Protein AF-A0A1W0X2H8-F1 (afdb_monomer_lite)

Structure (mmCIF, N/CA/C/O backbone):
data_AF-A0A1W0X2H8-F1
#
_entry.id   AF-A0A1W0X2H8-F1
#
loop_
_atom_site.group_PDB
_atom_site.id
_atom_site.type_symbol
_atom_site.label_atom_id
_atom_site.label_alt_id
_atom_site.label_comp_id
_atom_site.label_asym_id
_atom_site.label_entity_id
_atom_site.label_seq_id
_atom_site.pdbx_PDB_ins_code
_atom_site.Cartn_x
_atom_site.Cartn_y
_atom_site.Cartn_z
_atom_site.occupancy
_atom_site.B_iso_or_equiv
_atom_site.auth_seq_id
_atom_site.auth_comp_id
_atom_site.auth_asym_id
_atom_site.auth_atom_id
_atom_site.pdbx_PDB_model_num
ATOM 1 N N . MET A 1 1 ? 2.839 4.038 11.863 1.00 33.22 1 MET A N 1
ATOM 2 C CA . MET A 1 1 ? 1.593 3.256 12.003 1.00 33.22 1 MET A CA 1
ATOM 3 C C . MET A 1 1 ? 0.322 4.007 11.528 1.00 33.22 1 MET A C 1
ATOM 5 O O . MET A 1 1 ? -0.504 4.393 12.343 1.00 33.22 1 MET A O 1
ATOM 9 N N . ALA A 1 2 ? 0.060 4.413 10.291 1.00 33.72 2 ALA A N 1
ATOM 10 C CA . ALA A 1 2 ? 0.555 4.117 8.955 1.00 33.72 2 ALA A CA 1
ATOM 11 C C . ALA A 1 2 ? 0.122 2.761 8.344 1.00 33.72 2 ALA A C 1
ATOM 13 O O . ALA A 1 2 ? 0.154 2.635 7.146 1.00 33.72 2 ALA A O 1
ATOM 14 N N . TRP A 1 3 ? -0.395 1.763 9.055 1.00 36.47 3 TRP A N 1
ATOM 15 C CA . TRP A 1 3 ? -0.360 0.369 8.554 1.00 36.47 3 TRP A CA 1
ATOM 16 C C . TRP A 1 3 ? -1.431 -0.103 7.549 1.00 36.47 3 TRP A C 1
ATOM 18 O O . TRP A 1 3 ? -1.631 -1.296 7.426 1.00 36.47 3 TRP A O 1
ATOM 28 N N . ILE A 1 4 ? -2.151 0.751 6.824 1.00 38.19 4 ILE A N 1
ATOM 29 C CA . ILE A 1 4 ? -3.148 0.276 5.834 1.00 38.19 4 ILE A CA 1
ATOM 30 C C . ILE A 1 4 ? -2.944 1.027 4.520 1.00 38.19 4 ILE A C 1
ATOM 32 O O . ILE A 1 4 ? -2.492 0.435 3.544 1.00 38.19 4 ILE A O 1
ATOM 36 N N . ALA A 1 5 ? -3.056 2.358 4.539 1.00 33.88 5 ALA A N 1
ATOM 37 C CA . ALA A 1 5 ? -2.527 3.183 3.454 1.00 33.88 5 ALA A CA 1
ATOM 38 C C . ALA A 1 5 ? -1.001 3.028 3.361 1.00 33.88 5 ALA A C 1
ATOM 40 O O . ALA A 1 5 ? -0.493 2.670 2.315 1.00 33.88 5 ALA A O 1
ATOM 41 N N . ALA A 1 6 ? -0.269 3.122 4.469 1.00 36.03 6 ALA A N 1
ATOM 42 C CA . ALA A 1 6 ? 1.166 2.852 4.524 1.00 36.03 6 ALA A CA 1
ATOM 43 C C . ALA A 1 6 ? 1.531 1.389 4.886 1.00 36.03 6 ALA A C 1
ATOM 45 O O . ALA A 1 6 ? 2.675 1.131 5.199 1.00 36.03 6 ALA A O 1
ATOM 46 N N . CYS A 1 7 ? 0.641 0.391 4.802 1.00 37.41 7 CYS A N 1
ATOM 47 C CA . CYS A 1 7 ? 1.136 -1.000 4.708 1.00 37.41 7 CYS A CA 1
ATOM 48 C C . CYS A 1 7 ? 1.557 -1.339 3.297 1.00 37.41 7 CYS A C 1
ATOM 50 O O . CYS A 1 7 ? 2.474 -2.118 3.139 1.00 37.41 7 CYS A O 1
ATOM 52 N N . LEU A 1 8 ? 0.868 -0.786 2.297 1.00 41.88 8 LEU A N 1
ATOM 53 C CA . LEU A 1 8 ? 1.225 -0.935 0.893 1.00 41.88 8 LEU A CA 1
ATOM 54 C C . LEU A 1 8 ? 2.062 0.248 0.457 1.00 41.88 8 LEU A C 1
ATOM 56 O O . LEU A 1 8 ? 3.164 0.038 -0.011 1.00 41.88 8 LEU A O 1
ATOM 60 N N . LEU A 1 9 ? 1.646 1.474 0.773 1.00 42.34 9 LEU A N 1
ATOM 61 C CA . LEU A 1 9 ? 2.470 2.649 0.529 1.00 42.34 9 LEU A CA 1
ATOM 62 C C . LEU A 1 9 ? 3.695 2.682 1.435 1.00 42.34 9 LEU A C 1
ATOM 64 O O . LEU A 1 9 ? 4.657 3.252 0.991 1.00 42.34 9 LEU A O 1
ATOM 68 N N . ALA A 1 10 ? 3.741 2.020 2.601 1.00 37.47 10 ALA A N 1
ATOM 69 C CA . ALA A 1 10 ? 4.991 1.714 3.311 1.00 37.47 10 ALA A CA 1
ATOM 70 C C . ALA A 1 10 ? 5.390 0.238 3.270 1.00 37.47 10 ALA A C 1
ATOM 72 O O . ALA A 1 10 ? 6.334 -0.108 3.948 1.00 37.47 10 ALA A O 1
ATOM 73 N N . LEU A 1 11 ? 4.817 -0.612 2.412 1.00 40.38 11 LEU A N 1
ATOM 74 C CA . LEU A 1 11 ? 5.645 -1.678 1.836 1.00 40.38 11 LEU A CA 1
ATOM 75 C C . LEU A 1 11 ? 6.529 -1.022 0.790 1.00 40.38 11 LEU A C 1
ATOM 77 O O . LEU A 1 11 ? 7.732 -1.144 0.880 1.00 40.38 11 LEU A O 1
ATOM 81 N N . THR A 1 12 ? 5.963 -0.222 -0.114 1.00 45.53 12 THR A N 1
ATOM 82 C CA . THR A 1 12 ? 6.719 0.534 -1.114 1.00 45.53 12 THR A CA 1
ATOM 83 C C . THR A 1 12 ? 7.623 1.572 -0.444 1.00 45.53 12 THR A C 1
ATOM 85 O O . THR A 1 12 ? 8.814 1.587 -0.703 1.00 45.53 12 THR A O 1
ATOM 88 N N . VAL A 1 13 ? 7.124 2.360 0.514 1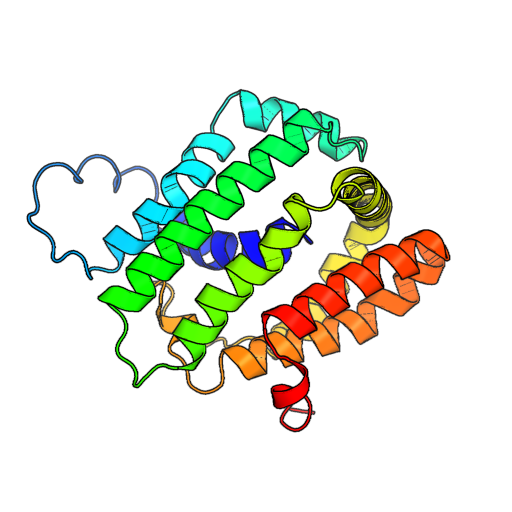.00 39.69 13 VAL A N 1
ATOM 89 C CA . VAL A 1 13 ? 7.903 3.334 1.303 1.00 39.69 13 VAL A CA 1
ATOM 90 C C . VAL A 1 13 ? 8.709 2.690 2.424 1.00 39.69 13 VAL A C 1
ATOM 92 O O . VAL A 1 13 ? 9.687 3.306 2.755 1.00 39.69 13 VAL A O 1
ATOM 95 N N . ALA A 1 14 ? 8.452 1.511 3.012 1.00 35.22 14 ALA A N 1
ATOM 96 C CA . ALA A 1 14 ? 9.456 0.896 3.913 1.00 35.22 14 ALA A CA 1
ATOM 97 C C . ALA A 1 14 ? 10.513 0.122 3.125 1.00 35.22 14 ALA A C 1
ATOM 99 O O . ALA A 1 14 ? 11.679 0.219 3.472 1.00 35.22 14 ALA A O 1
ATOM 100 N N . ILE A 1 15 ? 10.162 -0.530 2.012 1.00 41.25 15 ILE A N 1
ATOM 101 C CA . ILE A 1 15 ? 11.150 -1.008 1.035 1.00 41.25 15 ILE A CA 1
ATOM 102 C C . ILE A 1 15 ? 11.975 0.177 0.526 1.00 41.25 15 ILE A C 1
ATOM 104 O O . ILE A 1 15 ? 13.150 0.001 0.316 1.00 41.25 15 ILE A O 1
ATOM 108 N N . LEU A 1 16 ? 11.453 1.399 0.408 1.00 37.53 16 LEU A N 1
ATOM 109 C CA . LEU A 1 16 ? 12.265 2.555 -0.010 1.00 37.53 16 LEU A CA 1
ATOM 110 C C . LEU A 1 16 ? 12.861 3.378 1.149 1.00 37.53 16 LEU A C 1
ATOM 112 O O . LEU A 1 16 ? 13.915 3.976 0.994 1.00 37.53 16 LEU A O 1
ATOM 116 N N . ALA A 1 17 ? 12.253 3.409 2.333 1.00 34.94 17 ALA A N 1
ATOM 117 C CA . ALA A 1 17 ? 12.709 4.178 3.498 1.00 34.94 17 ALA A CA 1
ATOM 118 C C . ALA A 1 17 ? 13.688 3.389 4.362 1.00 34.94 17 ALA A C 1
ATOM 120 O O . ALA A 1 17 ? 14.560 4.001 4.964 1.00 34.94 17 ALA A O 1
ATOM 121 N N . SER A 1 18 ? 13.619 2.055 4.389 1.00 35.88 18 SER A N 1
ATOM 122 C CA . SER A 1 18 ? 14.724 1.233 4.894 1.00 35.88 18 SER A CA 1
ATOM 123 C C . SER A 1 18 ? 15.974 1.386 4.017 1.00 35.88 18 SER A C 1
ATOM 125 O O . SER A 1 18 ? 17.079 1.255 4.530 1.00 35.88 18 SER A O 1
ATOM 127 N N . TYR A 1 19 ? 15.813 1.751 2.738 1.00 40.66 19 TYR A N 1
ATOM 128 C CA . TYR A 1 19 ? 16.914 2.087 1.829 1.00 40.66 19 TYR A CA 1
ATOM 129 C C . TYR A 1 19 ? 17.385 3.536 2.042 1.00 40.66 19 TYR A C 1
ATOM 131 O O . TYR A 1 19 ? 18.581 3.793 2.152 1.00 40.66 19 TYR A O 1
ATOM 139 N N . MET A 1 20 ? 16.462 4.491 2.205 1.00 36.69 20 MET A N 1
ATOM 140 C CA . MET A 1 20 ? 16.816 5.896 2.457 1.00 36.69 20 MET A CA 1
ATOM 141 C C . MET A 1 20 ? 17.340 6.177 3.874 1.00 36.69 20 MET A C 1
ATOM 143 O O . MET A 1 20 ? 18.062 7.146 4.063 1.00 36.69 20 MET A O 1
ATOM 147 N N . GLN A 1 21 ? 17.057 5.332 4.872 1.00 38.56 21 GLN A N 1
ATOM 148 C CA . GLN A 1 21 ? 17.719 5.417 6.184 1.00 38.56 21 GLN A CA 1
ATOM 149 C C . GLN A 1 21 ? 19.207 5.027 6.116 1.00 38.56 21 GLN A C 1
ATOM 151 O O . GLN A 1 21 ? 19.976 5.463 6.970 1.00 38.56 21 GLN A O 1
ATOM 156 N N . GLY A 1 22 ? 19.620 4.259 5.097 1.00 37.66 22 GLY A N 1
ATOM 157 C CA . GLY A 1 22 ? 21.028 4.017 4.757 1.00 37.66 22 GLY A CA 1
ATOM 158 C C . GLY A 1 22 ? 21.631 5.104 3.858 1.00 37.66 22 GLY A C 1
ATOM 159 O O . GLY A 1 22 ? 22.813 5.410 3.978 1.00 37.66 22 GLY A O 1
ATOM 160 N N . ALA A 1 23 ? 20.815 5.748 3.017 1.00 39.38 23 ALA A N 1
ATOM 161 C CA . ALA A 1 23 ? 21.182 6.952 2.272 1.00 39.38 23 ALA A CA 1
ATOM 162 C C . ALA A 1 23 ? 20.974 8.213 3.135 1.00 39.38 23 ALA A C 1
ATOM 164 O O . ALA A 1 23 ? 20.161 9.084 2.832 1.00 39.38 23 ALA A O 1
ATOM 165 N N . SER A 1 24 ? 21.686 8.306 4.260 1.00 38.41 24 SER A N 1
ATOM 166 C CA . SER A 1 24 ? 21.700 9.518 5.081 1.00 38.41 24 SER A CA 1
ATOM 167 C C . SER A 1 24 ? 22.128 10.724 4.240 1.00 38.41 24 SER A C 1
ATOM 169 O O . SER A 1 24 ? 23.209 10.662 3.669 1.00 38.41 24 SER A O 1
ATOM 171 N N . ALA A 1 25 ? 21.294 11.772 4.206 1.00 42.72 25 ALA A N 1
ATOM 172 C CA . ALA A 1 25 ? 21.498 13.214 3.948 1.00 42.72 25 ALA A CA 1
ATOM 173 C C . ALA A 1 25 ? 22.560 13.735 2.941 1.00 42.72 25 ALA A C 1
ATOM 175 O O . ALA A 1 25 ? 22.328 14.784 2.359 1.00 42.72 25 ALA A O 1
ATOM 176 N N . GLY A 1 26 ? 23.681 13.057 2.703 1.00 43.69 26 GLY A N 1
ATOM 177 C CA . GLY A 1 26 ? 24.732 13.452 1.762 1.00 43.69 26 GLY A CA 1
ATOM 178 C C . GLY A 1 26 ? 24.518 12.998 0.316 1.00 43.69 26 GLY A C 1
ATOM 179 O O . GLY A 1 26 ? 25.261 13.425 -0.550 1.00 43.69 26 GLY A O 1
ATOM 180 N N . ALA A 1 27 ? 23.518 12.159 0.020 1.00 45.94 27 ALA A N 1
ATOM 181 C CA . ALA A 1 27 ? 23.268 11.690 -1.350 1.00 45.94 27 ALA A CA 1
ATOM 182 C C . ALA A 1 27 ? 22.397 12.642 -2.193 1.00 45.94 27 ALA A C 1
ATOM 184 O O . ALA A 1 27 ? 22.257 12.424 -3.390 1.00 45.94 27 ALA A O 1
ATOM 185 N N . ILE A 1 28 ? 21.775 13.663 -1.590 1.00 51.62 28 ILE A N 1
ATOM 186 C CA . ILE A 1 28 ? 20.874 14.583 -2.312 1.00 51.62 28 ILE A CA 1
ATOM 187 C C . ILE A 1 28 ? 21.655 15.738 -2.966 1.00 51.62 28 ILE A C 1
ATOM 189 O O . ILE A 1 28 ? 21.193 16.287 -3.961 1.00 51.62 28 ILE A O 1
ATOM 193 N N . GLU A 1 29 ? 22.845 16.078 -2.463 1.00 50.16 29 GLU A N 1
ATOM 194 C CA . GLU A 1 29 ? 23.622 17.232 -2.944 1.00 50.16 29 GLU A CA 1
ATOM 195 C C . GLU A 1 29 ? 24.395 16.970 -4.256 1.00 50.16 29 GLU A C 1
ATOM 197 O O . GLU A 1 29 ? 24.755 17.927 -4.930 1.00 50.16 29 GLU A O 1
ATOM 202 N N . ASP A 1 30 ? 24.553 15.711 -4.692 1.00 50.53 30 ASP A N 1
ATOM 203 C CA . ASP A 1 30 ? 25.309 15.340 -5.909 1.00 50.53 30 ASP A CA 1
ATOM 204 C C . ASP A 1 30 ? 24.424 14.982 -7.130 1.00 50.53 30 ASP A C 1
ATOM 206 O O . ASP A 1 30 ? 24.883 14.371 -8.096 1.00 50.53 30 ASP A O 1
ATOM 210 N N . PHE A 1 31 ? 23.137 15.344 -7.127 1.00 56.03 31 PHE A N 1
ATOM 211 C CA . PHE A 1 31 ? 22.201 14.982 -8.208 1.00 56.03 31 PHE A CA 1
ATOM 212 C C . PHE A 1 31 ? 22.312 15.827 -9.490 1.00 56.03 31 PHE A C 1
ATOM 214 O O . PHE A 1 31 ? 21.588 15.559 -10.451 1.00 56.03 31 PHE A O 1
ATOM 221 N N . GLU A 1 32 ? 23.170 16.849 -9.529 1.00 51.03 32 GLU A N 1
ATOM 222 C CA . GLU A 1 32 ? 23.078 17.892 -10.559 1.00 51.03 32 GLU A CA 1
ATOM 223 C C . GLU A 1 32 ? 23.720 17.581 -11.923 1.00 51.03 32 GLU A C 1
ATOM 225 O O . GLU A 1 32 ? 23.473 18.361 -12.836 1.00 51.03 32 GLU A O 1
ATOM 230 N N . ASP A 1 33 ? 24.457 16.477 -12.149 1.00 50.47 33 ASP A N 1
ATOM 231 C CA . ASP A 1 33 ? 25.255 16.409 -13.398 1.00 50.47 33 ASP A CA 1
ATOM 232 C C . ASP A 1 33 ? 25.486 15.041 -14.079 1.00 50.47 33 ASP A C 1
ATOM 234 O O . ASP A 1 33 ? 26.516 14.811 -14.713 1.00 50.47 33 ASP A O 1
ATOM 238 N N . ALA A 1 34 ? 24.519 14.119 -14.050 1.00 45.00 34 ALA A N 1
ATOM 239 C CA . ALA A 1 34 ? 24.617 12.890 -14.848 1.00 45.00 34 ALA A CA 1
ATOM 240 C C . ALA A 1 34 ? 23.461 12.750 -15.843 1.00 45.00 34 ALA A C 1
ATOM 242 O O . ALA A 1 34 ? 22.297 12.635 -15.461 1.00 45.00 34 ALA A O 1
ATOM 243 N N . THR A 1 35 ? 23.804 12.650 -17.130 1.00 51.22 35 THR A N 1
ATOM 244 C CA . THR A 1 35 ? 22.977 12.063 -18.196 1.00 51.22 35 THR A CA 1
ATOM 245 C C . THR A 1 35 ? 22.755 10.566 -17.929 1.00 51.22 35 THR A C 1
ATOM 247 O O . THR A 1 35 ? 23.199 9.709 -18.697 1.00 51.22 35 THR A O 1
ATOM 250 N N . SER A 1 36 ? 22.144 10.249 -16.792 1.00 67.88 36 SER A N 1
ATOM 251 C CA . SER A 1 36 ? 21.816 8.898 -16.361 1.00 67.88 36 SER A CA 1
ATOM 252 C C . SER A 1 36 ? 20.771 8.304 -17.294 1.00 67.88 36 SER A C 1
ATOM 254 O O . SER A 1 36 ? 19.863 8.989 -17.781 1.00 67.88 36 SER A O 1
ATOM 256 N N . SER A 1 37 ? 20.897 7.010 -17.581 1.00 87.56 37 SER A N 1
ATOM 257 C CA . SER A 1 37 ? 19.872 6.303 -18.346 1.00 87.56 37 SER A CA 1
ATOM 258 C C . SER A 1 37 ? 18.527 6.466 -17.628 1.00 87.56 37 SER A C 1
ATOM 260 O O . SER A 1 37 ? 18.467 6.258 -16.413 1.00 87.56 37 SER A O 1
ATOM 262 N N . PRO A 1 38 ? 17.413 6.754 -18.335 1.00 86.69 38 PRO A N 1
ATOM 263 C CA . PRO A 1 38 ? 16.092 6.886 -17.708 1.00 86.69 38 PRO A CA 1
ATOM 264 C C . PRO A 1 38 ? 15.654 5.616 -16.957 1.00 86.69 38 PRO A C 1
ATOM 266 O O . PRO A 1 38 ? 14.681 5.648 -16.208 1.00 86.69 38 PRO A O 1
ATOM 269 N N . CYS A 1 39 ? 16.367 4.504 -17.161 1.00 90.62 39 CYS A N 1
ATOM 270 C CA . CYS A 1 39 ? 16.134 3.216 -16.529 1.00 90.62 39 CYS A CA 1
ATOM 271 C C . CYS A 1 39 ? 17.068 2.882 -15.368 1.00 90.62 39 CYS A C 1
ATOM 273 O O . CYS A 1 39 ? 16.979 1.785 -14.821 1.00 90.62 39 CYS A O 1
ATOM 275 N N . GLU A 1 40 ? 17.913 3.813 -14.936 1.00 88.62 40 GLU A N 1
ATOM 276 C CA . GLU A 1 40 ? 18.619 3.676 -13.664 1.00 88.62 40 GLU A CA 1
ATOM 277 C C . GLU A 1 40 ? 17.636 3.642 -12.489 1.00 88.62 40 GLU A C 1
ATOM 279 O O . GLU A 1 40 ? 16.606 4.317 -12.493 1.00 88.62 40 GLU A O 1
ATOM 284 N N . GLU A 1 41 ? 17.939 2.840 -11.468 1.00 81.50 41 GLU A N 1
ATOM 285 C CA . GLU A 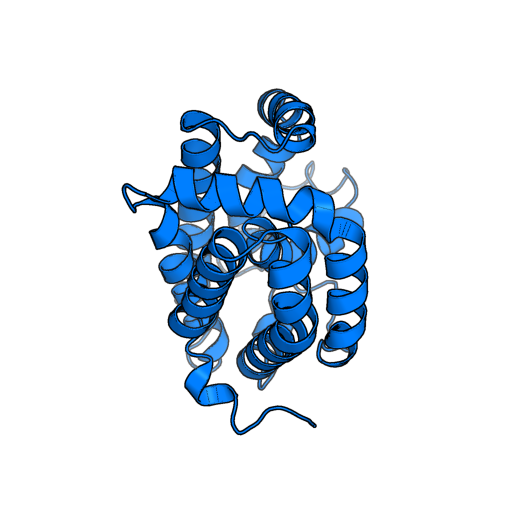1 41 ? 17.068 2.683 -10.293 1.00 81.50 41 GLU A CA 1
ATOM 286 C C . GLU A 1 41 ? 16.915 3.985 -9.502 1.00 81.50 41 GLU A C 1
ATOM 288 O O . GLU A 1 41 ? 15.907 4.195 -8.832 1.00 81.50 41 GLU A O 1
ATOM 293 N N . ILE A 1 42 ? 17.864 4.912 -9.636 1.00 81.62 42 ILE A N 1
ATOM 294 C CA . ILE A 1 42 ? 17.758 6.242 -9.042 1.00 81.62 42 ILE A CA 1
ATOM 295 C C . ILE A 1 42 ? 16.552 7.021 -9.591 1.00 81.62 42 ILE A C 1
ATOM 297 O O . ILE A 1 42 ? 15.875 7.730 -8.849 1.00 81.62 42 ILE A O 1
ATOM 301 N N . ASN A 1 43 ? 16.188 6.799 -10.859 1.00 85.69 43 ASN A N 1
ATOM 302 C CA . ASN A 1 43 ? 15.005 7.404 -11.466 1.00 85.69 43 ASN A CA 1
ATOM 303 C C . ASN A 1 43 ? 13.705 6.815 -10.909 1.00 85.69 43 ASN A C 1
ATOM 305 O O . ASN A 1 43 ? 12.702 7.521 -10.844 1.00 85.69 43 ASN A O 1
ATOM 309 N N . LEU A 1 44 ? 13.712 5.572 -10.414 1.00 84.12 44 LEU A N 1
ATOM 310 C CA . LEU A 1 44 ? 12.577 5.027 -9.668 1.00 84.12 44 LEU A CA 1
ATOM 311 C C . LEU A 1 44 ? 12.372 5.768 -8.337 1.00 84.12 44 LEU A C 1
ATOM 313 O O . LEU A 1 44 ? 11.232 6.042 -7.964 1.00 84.12 44 LEU A O 1
ATOM 317 N N . ILE A 1 45 ? 13.452 6.138 -7.642 1.00 81.62 45 ILE A N 1
ATOM 318 C CA . ILE A 1 45 ? 13.381 6.893 -6.378 1.00 81.62 45 ILE A CA 1
ATOM 319 C C . ILE A 1 45 ? 12.691 8.248 -6.592 1.00 81.62 45 ILE A C 1
ATOM 321 O O . ILE A 1 45 ? 11.918 8.680 -5.734 1.00 81.62 45 ILE A O 1
ATOM 325 N N . THR A 1 46 ? 12.874 8.878 -7.760 1.00 86.50 46 THR A N 1
ATOM 326 C CA . THR A 1 46 ? 12.226 10.164 -8.080 1.00 86.50 46 THR A CA 1
ATOM 327 C C . THR A 1 46 ? 10.699 10.106 -8.010 1.00 86.50 46 THR A C 1
ATOM 329 O O . THR A 1 46 ? 10.072 11.070 -7.571 1.00 86.50 46 THR A O 1
ATOM 332 N N . CYS A 1 47 ? 10.092 8.949 -8.308 1.00 85.50 47 CYS A N 1
ATOM 333 C CA . CYS A 1 47 ? 8.648 8.745 -8.181 1.00 85.50 47 CYS A CA 1
ATOM 334 C C . CYS A 1 47 ? 8.133 8.905 -6.742 1.00 85.50 47 CYS A C 1
ATOM 336 O O . CYS A 1 47 ? 6.948 9.174 -6.536 1.00 85.50 47 CYS A O 1
ATOM 338 N N . PHE A 1 48 ? 9.004 8.742 -5.744 1.00 82.44 48 PHE A N 1
ATOM 339 C CA . PHE A 1 48 ? 8.665 8.801 -4.322 1.00 82.44 48 PHE A CA 1
ATOM 340 C C . PHE A 1 48 ? 9.089 10.109 -3.656 1.00 82.44 48 PHE A C 1
ATOM 342 O O . PHE A 1 48 ? 8.678 10.365 -2.522 1.00 82.44 48 PHE A O 1
ATOM 349 N N . LEU A 1 49 ? 9.842 10.971 -4.349 1.00 82.94 49 LEU A N 1
ATOM 350 C CA . LEU A 1 49 ? 10.234 12.283 -3.830 1.00 82.94 49 LEU A CA 1
ATOM 351 C C . LEU A 1 49 ? 9.046 13.123 -3.337 1.00 82.94 49 LEU A C 1
ATOM 353 O O . LEU A 1 49 ? 9.187 13.725 -2.274 1.00 82.94 49 LEU A O 1
ATOM 357 N N . PRO A 1 50 ? 7.860 13.129 -3.985 1.00 84.06 50 PRO A N 1
ATOM 358 C CA . PRO A 1 50 ? 6.701 13.844 -3.449 1.00 84.06 50 PRO A CA 1
ATOM 359 C C . PRO A 1 50 ? 6.281 13.368 -2.051 1.00 84.06 50 PRO A C 1
ATOM 361 O O . PRO A 1 50 ? 5.933 14.189 -1.204 1.00 84.06 50 PRO A O 1
ATOM 364 N N . PHE A 1 51 ? 6.364 12.061 -1.768 1.00 78.62 51 PHE A N 1
ATOM 365 C CA . PHE A 1 51 ? 6.091 11.520 -0.432 1.00 78.62 51 PHE A CA 1
ATOM 366 C C . PHE A 1 51 ? 7.158 11.908 0.581 1.00 78.62 51 PHE A C 1
ATOM 368 O O . PHE A 1 51 ? 6.817 12.217 1.721 1.00 78.62 51 PHE A O 1
ATOM 375 N N . VAL A 1 52 ? 8.430 11.896 0.182 1.00 77.62 52 VAL A N 1
ATOM 376 C CA . VAL A 1 52 ? 9.540 12.317 1.047 1.00 77.62 52 VAL A CA 1
ATOM 377 C C . VAL A 1 52 ? 9.396 13.792 1.405 1.00 77.62 52 VAL A C 1
ATOM 379 O O . VAL A 1 52 ? 9.407 14.135 2.584 1.00 77.62 52 VAL A O 1
ATOM 382 N N . ALA A 1 53 ? 9.175 14.643 0.401 1.00 82.25 53 ALA A N 1
ATOM 383 C CA . ALA A 1 53 ? 8.948 16.073 0.573 1.00 82.25 53 ALA A CA 1
ATOM 384 C C . ALA A 1 53 ? 7.735 16.341 1.473 1.00 82.25 53 ALA A C 1
ATOM 386 O O . ALA A 1 53 ? 7.813 17.154 2.392 1.00 82.25 53 ALA A O 1
ATOM 387 N N . PHE A 1 54 ? 6.635 15.609 1.269 1.00 82.56 54 PHE A N 1
ATOM 388 C CA . PHE A 1 54 ? 5.482 15.675 2.159 1.00 82.56 54 PHE A CA 1
ATOM 389 C C . PHE A 1 54 ? 5.853 15.264 3.588 1.00 82.56 54 PHE A C 1
ATOM 391 O O . PHE A 1 54 ? 5.564 16.014 4.513 1.00 82.56 54 PHE A O 1
ATOM 398 N N . ALA A 1 55 ? 6.532 14.133 3.791 1.00 76.06 55 ALA A N 1
ATOM 399 C CA . ALA A 1 55 ? 6.857 13.606 5.119 1.00 76.06 55 ALA A CA 1
ATOM 400 C C . ALA A 1 55 ? 7.712 14.558 5.976 1.00 76.06 55 ALA A C 1
ATOM 402 O O . ALA A 1 55 ? 7.599 14.526 7.201 1.00 76.06 55 ALA A O 1
ATOM 403 N N . VAL A 1 56 ? 8.540 15.401 5.350 1.00 79.69 56 VAL A N 1
ATOM 404 C CA . VAL A 1 56 ? 9.356 16.418 6.040 1.00 79.69 56 VAL A CA 1
ATOM 405 C C . VAL A 1 56 ? 8.708 17.808 6.080 1.00 79.69 56 VAL A C 1
ATOM 407 O O . VAL A 1 56 ? 9.233 18.705 6.739 1.00 79.69 56 VAL A O 1
ATOM 410 N N . SER A 1 57 ? 7.576 18.001 5.399 1.00 83.31 57 SER A N 1
ATOM 411 C CA . SER A 1 57 ? 6.853 19.275 5.376 1.00 83.31 57 SER A CA 1
ATOM 412 C C . SER A 1 57 ? 6.161 19.580 6.710 1.00 83.31 57 SER A C 1
ATOM 414 O O . SER A 1 57 ? 5.835 18.680 7.489 1.00 83.31 57 SER A O 1
ATOM 416 N N . ASP A 1 58 ? 5.871 20.860 6.955 1.00 87.31 58 ASP A N 1
ATOM 417 C CA . ASP A 1 58 ? 5.018 21.267 8.080 1.00 87.31 58 ASP A CA 1
ATOM 418 C C . ASP A 1 58 ? 3.609 20.681 7.965 1.00 87.31 58 ASP A C 1
ATOM 420 O O . ASP A 1 58 ? 3.014 20.311 8.975 1.00 87.31 58 ASP A O 1
ATOM 424 N N . GLU A 1 59 ? 3.130 20.482 6.732 1.00 82.88 59 GLU A N 1
ATOM 425 C CA . GLU A 1 59 ? 1.853 19.827 6.469 1.00 82.88 59 GLU A CA 1
ATOM 426 C C . GLU A 1 59 ? 1.802 18.449 7.144 1.00 82.88 59 GLU A C 1
ATOM 428 O O . GLU A 1 59 ? 0.877 18.174 7.900 1.00 82.88 59 GLU A O 1
ATOM 433 N N . ALA A 1 60 ? 2.822 17.598 6.975 1.00 78.12 60 ALA A N 1
ATOM 434 C CA . ALA A 1 60 ? 2.853 16.275 7.607 1.00 78.12 60 ALA A CA 1
ATOM 435 C C . ALA A 1 60 ? 2.956 16.319 9.141 1.00 78.12 60 ALA A C 1
ATOM 437 O O . ALA A 1 60 ? 2.482 15.392 9.816 1.00 78.12 60 ALA A O 1
ATOM 438 N N . LYS A 1 61 ? 3.522 17.386 9.721 1.00 78.88 61 LYS A N 1
ATOM 439 C CA . LYS A 1 61 ? 3.538 17.564 11.183 1.00 78.88 61 LYS A CA 1
ATOM 440 C C . LYS A 1 61 ? 2.114 17.685 11.719 1.00 78.88 61 LYS A C 1
ATOM 442 O O . LYS A 1 61 ? 1.810 17.044 12.723 1.00 78.88 61 LYS A O 1
ATOM 447 N N . ASP A 1 62 ? 1.220 18.358 10.998 1.00 78.12 62 ASP A N 1
ATOM 448 C CA . ASP A 1 62 ? -0.192 18.500 11.378 1.00 78.12 62 ASP A CA 1
ATOM 449 C C . ASP A 1 62 ? -0.991 17.189 11.263 1.00 78.12 62 ASP A C 1
ATOM 451 O O . ASP A 1 62 ? -1.990 16.989 11.965 1.00 78.12 62 ASP A O 1
ATOM 455 N N . TYR A 1 63 ? -0.531 16.232 10.447 1.00 72.56 63 TYR A N 1
ATOM 456 C CA . TYR A 1 63 ? -1.146 14.899 10.372 1.00 72.56 63 TYR A CA 1
ATOM 457 C C . TYR A 1 63 ? -0.867 14.073 11.624 1.00 72.56 63 TYR A C 1
ATOM 459 O O . TYR A 1 63 ? -1.677 13.217 11.978 1.00 72.56 63 TYR A O 1
ATOM 467 N N . THR A 1 64 ? 0.260 14.288 12.305 1.00 66.81 64 THR A N 1
ATOM 468 C CA . THR A 1 64 ? 0.690 13.418 13.411 1.00 66.81 64 THR A CA 1
ATOM 469 C C . THR A 1 64 ? -0.241 13.514 14.632 1.00 66.81 64 THR A C 1
ATOM 471 O O . THR A 1 64 ? -0.703 12.465 15.094 1.00 66.81 64 THR A O 1
ATOM 474 N N . PRO A 1 65 ? -0.624 14.713 15.122 1.00 68.81 65 PRO A N 1
ATOM 475 C CA . PRO A 1 65 ? -1.613 14.860 16.191 1.00 68.81 65 PRO A CA 1
ATOM 476 C C . PRO A 1 65 ? -3.028 14.441 15.779 1.00 68.81 65 PRO A C 1
ATOM 478 O O . PRO A 1 65 ? -3.735 13.824 16.576 1.00 68.81 65 PRO A O 1
ATOM 481 N N . ALA A 1 66 ? -3.450 14.753 14.548 1.00 63.44 66 ALA A N 1
ATOM 482 C CA . ALA A 1 66 ? -4.766 14.369 14.029 1.00 63.44 66 ALA A CA 1
ATOM 483 C C . ALA A 1 66 ? -4.902 12.835 13.974 1.00 63.44 66 ALA A C 1
ATOM 485 O O . ALA A 1 66 ? -5.848 12.248 14.507 1.00 63.44 66 ALA A O 1
ATOM 486 N N . ARG A 1 67 ? -3.857 12.166 13.478 1.00 62.88 67 ARG A N 1
ATOM 487 C CA . ARG A 1 67 ? -3.714 10.708 13.478 1.00 62.88 67 ARG A CA 1
ATOM 488 C C . ARG A 1 67 ? -3.660 10.109 14.877 1.00 62.88 67 ARG A C 1
ATOM 490 O O . ARG A 1 67 ? -4.236 9.045 15.076 1.00 62.88 67 ARG A O 1
ATOM 497 N N . ALA A 1 68 ? -2.985 10.745 15.835 1.00 64.94 68 ALA A N 1
ATOM 498 C CA . ALA A 1 68 ? -2.955 10.281 17.225 1.00 64.94 68 ALA A CA 1
ATOM 499 C C . ALA A 1 68 ? -4.346 10.305 17.883 1.00 64.94 68 ALA A C 1
ATOM 501 O O . ALA A 1 68 ? -4.582 9.584 18.846 1.00 64.94 68 ALA A O 1
ATOM 502 N N . LYS A 1 69 ? -5.296 11.057 17.318 1.00 73.00 69 LYS A N 1
ATOM 503 C CA . LYS A 1 69 ? -6.704 11.088 17.739 1.00 73.00 69 LYS A CA 1
ATOM 504 C C . LYS A 1 69 ? -7.635 10.247 16.856 1.00 73.00 69 LYS A C 1
ATOM 506 O O . LYS A 1 69 ? -8.839 10.269 17.071 1.00 73.00 69 LYS A O 1
ATOM 511 N N . GLY A 1 70 ? -7.097 9.549 15.856 1.00 66.50 70 GLY A N 1
ATOM 512 C CA . GLY A 1 70 ? -7.861 8.674 14.968 1.00 66.50 70 GLY A CA 1
ATOM 513 C C . GLY A 1 70 ? -8.630 9.434 13.892 1.00 66.50 70 GLY A C 1
ATOM 514 O O . GLY A 1 70 ? -9.468 8.843 13.222 1.00 66.50 70 GLY A O 1
ATOM 515 N N . VAL A 1 71 ? -8.339 10.725 13.700 1.00 77.69 71 VAL A N 1
ATOM 516 C CA . VAL A 1 71 ? -9.091 11.604 12.804 1.00 77.69 71 VAL A CA 1
ATOM 517 C C . VAL A 1 71 ? -8.190 12.069 11.663 1.00 77.69 71 VAL A C 1
ATOM 519 O O . VAL A 1 71 ? -7.229 12.797 11.882 1.00 77.69 71 VAL A O 1
ATOM 522 N N . ILE A 1 72 ? -8.527 11.687 10.432 1.00 81.12 72 ILE A N 1
ATOM 523 C CA . ILE A 1 72 ? -7.994 12.285 9.201 1.00 81.12 72 ILE A CA 1
ATOM 524 C C . ILE A 1 72 ? -9.078 13.136 8.538 1.00 81.12 72 ILE A C 1
ATOM 526 O O . ILE A 1 72 ? -10.183 12.660 8.294 1.00 81.12 72 ILE A O 1
ATOM 530 N N . THR A 1 73 ? -8.832 14.406 8.245 1.00 86.50 73 THR A N 1
ATOM 531 C CA . THR A 1 73 ? -9.850 15.223 7.564 1.00 86.50 73 THR A CA 1
ATOM 532 C C . THR A 1 73 ? -10.016 14.786 6.104 1.00 86.50 73 THR A C 1
ATOM 534 O O . THR A 1 73 ? -9.146 14.130 5.533 1.00 86.50 73 THR A O 1
ATOM 537 N N . GLN A 1 74 ? -11.145 15.127 5.476 1.00 87.75 74 GLN A N 1
ATOM 538 C CA . GLN A 1 74 ? -11.346 14.836 4.053 1.00 87.75 74 GLN A CA 1
ATOM 539 C C . GLN A 1 74 ? -10.245 15.469 3.178 1.00 87.75 74 GLN A C 1
ATOM 541 O O . GLN A 1 74 ? -9.682 14.736 2.367 1.00 87.75 74 GLN A O 1
ATOM 546 N N . PRO A 1 75 ? -9.861 16.754 3.359 1.00 89.56 75 PRO A N 1
ATOM 547 C CA . PRO A 1 75 ? -8.739 17.336 2.621 1.00 89.56 75 PRO A CA 1
ATOM 548 C C . PRO A 1 75 ? -7.422 16.583 2.824 1.00 89.56 75 PRO A C 1
ATOM 550 O O . PRO A 1 75 ? -6.694 16.356 1.863 1.00 89.56 75 PRO A O 1
ATOM 553 N N . GLN A 1 76 ? -7.143 16.142 4.055 1.00 83.69 76 GLN A N 1
ATOM 554 C CA . GLN A 1 76 ? -5.939 15.369 4.359 1.00 83.69 76 GLN A CA 1
ATOM 555 C C . GLN A 1 76 ? -5.924 14.016 3.635 1.00 83.69 76 GLN A C 1
ATOM 557 O O . GLN A 1 76 ? -4.905 13.597 3.089 1.00 83.69 76 GLN A O 1
ATOM 562 N N . LEU A 1 77 ? -7.065 13.323 3.594 1.00 84.81 77 LEU A N 1
ATOM 563 C CA . LEU A 1 77 ? -7.173 12.086 2.828 1.00 84.81 77 LEU A CA 1
ATOM 564 C C . LEU A 1 77 ? -6.998 12.341 1.328 1.00 84.81 77 LEU A C 1
ATOM 566 O O . LEU A 1 77 ? -6.239 11.620 0.688 1.00 84.81 77 LEU A O 1
ATOM 570 N N . THR A 1 78 ? -7.667 13.359 0.782 1.00 87.12 78 THR A N 1
ATOM 571 C CA . THR A 1 78 ? -7.540 13.737 -0.632 1.00 87.12 78 THR A CA 1
ATOM 572 C C . THR A 1 78 ? -6.080 13.995 -0.995 1.00 87.12 78 THR A C 1
ATOM 574 O O . THR A 1 78 ? -5.587 13.425 -1.959 1.00 87.12 78 THR A O 1
ATOM 577 N N . ARG A 1 79 ? -5.342 14.734 -0.162 1.00 86.94 79 ARG A N 1
ATOM 578 C CA . ARG A 1 79 ? -3.920 14.996 -0.393 1.00 86.94 79 ARG A CA 1
ATOM 579 C C . ARG A 1 79 ? -3.064 13.727 -0.420 1.00 86.94 79 ARG A C 1
ATOM 581 O O . ARG A 1 79 ? -2.242 13.571 -1.320 1.00 86.94 79 ARG A O 1
ATOM 588 N N . LEU A 1 80 ? -3.246 12.814 0.540 1.00 83.06 80 LEU A N 1
ATOM 589 C CA . LEU A 1 80 ? -2.527 11.529 0.548 1.00 83.06 80 LEU A CA 1
ATOM 590 C C . LEU A 1 80 ? -2.866 10.677 -0.679 1.00 83.06 80 LEU A C 1
ATOM 592 O O . LEU A 1 80 ? -2.010 9.965 -1.201 1.00 83.06 80 LEU A O 1
ATOM 596 N N . CYS A 1 81 ? -4.117 10.748 -1.119 1.00 84.94 81 CYS A N 1
ATOM 597 C CA . CYS A 1 81 ? -4.601 10.068 -2.305 1.00 84.94 81 CYS A CA 1
ATOM 598 C C . CYS A 1 81 ? -3.976 10.616 -3.591 1.00 84.94 81 CYS A C 1
ATOM 600 O O . CYS A 1 81 ? -3.550 9.823 -4.429 1.00 84.94 81 CYS A O 1
ATOM 602 N N . ASP A 1 82 ? -3.868 11.937 -3.722 1.00 87.94 82 ASP A N 1
ATOM 603 C CA . ASP A 1 82 ? -3.224 12.583 -4.868 1.00 87.94 82 ASP A CA 1
ATOM 604 C C . ASP A 1 82 ? -1.737 12.210 -4.936 1.00 87.94 82 ASP A C 1
ATOM 606 O O . ASP A 1 82 ? -1.280 11.701 -5.957 1.00 87.94 82 ASP A O 1
ATOM 610 N N . LEU A 1 83 ? -1.016 12.320 -3.810 1.00 85.31 83 LEU A N 1
ATOM 611 C CA . LEU A 1 83 ? 0.385 11.886 -3.712 1.00 85.31 83 LEU A CA 1
ATOM 612 C C . LEU A 1 83 ? 0.548 10.410 -4.103 1.00 85.31 83 LEU A C 1
ATOM 614 O O . LEU A 1 83 ? 1.451 10.055 -4.858 1.00 85.31 83 LEU A O 1
ATOM 618 N N . GLY A 1 84 ? -0.349 9.547 -3.615 1.00 84.06 84 GLY A N 1
ATOM 619 C CA . GLY A 1 84 ? -0.352 8.122 -3.940 1.00 84.06 84 GLY A CA 1
ATOM 620 C C . GLY A 1 84 ? -0.512 7.871 -5.434 1.00 84.06 84 GLY A C 1
ATOM 621 O O . GLY A 1 84 ? 0.260 7.101 -6.010 1.00 84.06 84 GLY A O 1
ATOM 622 N N . ASN A 1 85 ? -1.498 8.521 -6.056 1.00 85.06 85 ASN A N 1
ATOM 623 C CA . ASN A 1 85 ? -1.785 8.379 -7.480 1.00 85.06 85 ASN A CA 1
ATOM 624 C C . ASN A 1 85 ? -0.609 8.839 -8.347 1.00 85.06 85 ASN A C 1
ATOM 626 O O . ASN A 1 85 ? -0.213 8.096 -9.247 1.00 85.06 85 ASN A O 1
ATOM 630 N N . ASP A 1 86 ? -0.018 9.997 -8.049 1.00 88.25 86 ASP A N 1
ATOM 631 C CA . ASP A 1 86 ? 1.122 10.533 -8.799 1.00 88.25 86 ASP A CA 1
ATOM 632 C C . ASP A 1 86 ? 2.323 9.577 -8.746 1.00 88.25 86 ASP A C 1
ATOM 634 O O . ASP A 1 86 ? 2.890 9.210 -9.782 1.00 88.25 86 ASP A O 1
ATOM 638 N N . THR A 1 87 ? 2.662 9.084 -7.550 1.00 85.75 87 THR A N 1
ATOM 639 C CA . THR A 1 87 ? 3.739 8.101 -7.365 1.00 85.75 87 THR A CA 1
ATOM 640 C C . THR A 1 87 ? 3.457 6.796 -8.101 1.00 85.75 87 THR A C 1
ATOM 642 O O . THR A 1 87 ? 4.352 6.251 -8.748 1.00 85.75 87 THR A O 1
ATOM 645 N N . ALA A 1 88 ? 2.228 6.281 -8.041 1.00 86.12 88 ALA A N 1
ATOM 646 C CA . ALA A 1 88 ? 1.882 5.023 -8.696 1.00 86.12 88 ALA A CA 1
ATOM 647 C C . ALA A 1 88 ? 1.888 5.134 -10.227 1.00 86.12 88 ALA A C 1
ATOM 649 O O . ALA A 1 88 ? 2.338 4.208 -10.906 1.00 86.12 88 ALA A O 1
ATOM 650 N N . ILE A 1 89 ? 1.443 6.269 -10.776 1.00 88.69 89 ILE A N 1
ATOM 651 C CA . ILE A 1 89 ? 1.537 6.568 -12.210 1.00 88.69 89 ILE A CA 1
ATOM 652 C C . ILE A 1 89 ? 3.005 6.615 -12.637 1.00 88.69 89 ILE A C 1
ATOM 654 O O . ILE A 1 89 ? 3.377 5.905 -13.573 1.00 88.69 89 ILE A O 1
ATOM 658 N N . CYS A 1 90 ? 3.843 7.363 -11.913 1.00 90.94 90 CYS A N 1
ATOM 659 C CA . CYS A 1 90 ? 5.280 7.424 -12.177 1.00 90.94 90 CYS A CA 1
ATOM 660 C C . CYS A 1 90 ? 5.925 6.031 -12.124 1.00 90.94 90 C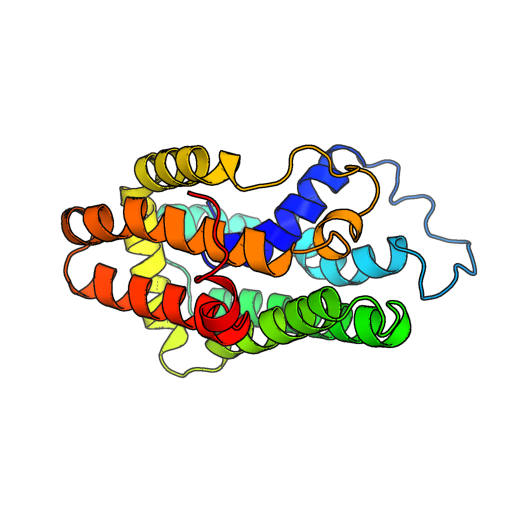YS A C 1
ATOM 662 O O . CYS A 1 90 ? 6.624 5.633 -13.057 1.00 90.94 90 CYS A O 1
ATOM 664 N N . PHE A 1 91 ? 5.624 5.241 -11.085 1.00 88.00 91 PHE A N 1
ATOM 665 C CA . PHE A 1 91 ? 6.162 3.891 -10.923 1.00 88.00 91 PHE A CA 1
ATOM 666 C C . PHE A 1 91 ? 5.763 2.954 -12.068 1.00 88.00 91 PHE A C 1
ATOM 668 O O . PHE A 1 91 ? 6.599 2.207 -12.586 1.00 88.00 91 PHE A O 1
ATOM 675 N N . ARG A 1 92 ? 4.498 2.995 -12.499 1.00 90.19 92 ARG A N 1
ATOM 676 C CA . ARG A 1 92 ? 4.027 2.218 -13.653 1.00 90.19 92 ARG A CA 1
ATOM 677 C C . ARG A 1 92 ? 4.746 2.638 -14.926 1.00 90.19 92 ARG A C 1
ATOM 679 O O . ARG A 1 92 ? 5.135 1.772 -15.707 1.00 90.19 92 ARG A O 1
ATOM 686 N N . ASP A 1 93 ? 4.906 3.935 -15.154 1.00 93.31 93 ASP A N 1
ATOM 687 C CA . ASP A 1 93 ? 5.520 4.445 -16.377 1.00 93.31 93 ASP A CA 1
ATOM 688 C C . ASP A 1 93 ? 7.022 4.126 -16.428 1.00 93.31 93 ASP A C 1
ATOM 690 O O . ASP A 1 93 ? 7.524 3.743 -17.489 1.00 93.31 93 ASP A O 1
ATOM 694 N N . TYR A 1 94 ? 7.714 4.171 -15.282 1.00 91.50 94 TYR A N 1
ATOM 695 C CA . TYR A 1 94 ? 9.067 3.632 -15.127 1.00 91.50 94 TYR A CA 1
ATOM 696 C C . TYR A 1 94 ? 9.094 2.131 -15.438 1.00 91.50 94 TYR A C 1
ATOM 698 O O . TYR A 1 94 ? 9.841 1.691 -16.308 1.00 91.50 94 TYR A O 1
ATOM 706 N N . THR A 1 95 ? 8.225 1.343 -14.797 1.00 90.81 95 THR A N 1
ATOM 707 C CA . THR A 1 95 ? 8.175 -0.118 -14.969 1.00 90.81 95 THR A CA 1
ATOM 708 C C . THR A 1 95 ? 7.945 -0.508 -16.430 1.00 90.81 95 THR A C 1
ATOM 710 O O . THR A 1 95 ? 8.677 -1.330 -16.968 1.00 90.81 95 THR A O 1
ATOM 713 N N . LYS A 1 96 ? 6.992 0.136 -17.115 1.00 93.31 96 LYS A N 1
ATOM 714 C CA . LYS A 1 96 ? 6.712 -0.099 -18.541 1.00 93.31 96 LYS A CA 1
ATOM 715 C C . LYS A 1 96 ? 7.903 0.193 -19.449 1.00 93.31 96 LYS A C 1
ATOM 717 O O . LYS A 1 96 ? 8.057 -0.467 -20.470 1.00 93.31 96 LYS A O 1
ATOM 722 N N . ARG A 1 97 ? 8.690 1.216 -19.119 1.00 94.25 97 ARG A N 1
ATOM 723 C CA . ARG A 1 97 ? 9.818 1.671 -19.938 1.00 94.25 97 ARG A CA 1
ATOM 724 C C . ARG A 1 97 ? 11.082 0.857 -19.686 1.00 94.25 97 ARG A C 1
ATOM 726 O O . ARG A 1 97 ? 11.849 0.639 -20.615 1.00 94.25 97 ARG A O 1
ATOM 733 N N . CYS A 1 98 ? 11.296 0.461 -18.436 1.00 92.31 98 CYS A N 1
ATOM 734 C CA . CYS A 1 98 ? 12.611 0.073 -17.937 1.00 92.31 98 CYS A CA 1
ATOM 735 C C . CYS A 1 98 ? 12.694 -1.353 -17.409 1.00 92.31 98 CYS A C 1
ATOM 737 O O . CYS A 1 98 ? 13.794 -1.861 -17.206 1.00 92.31 98 CYS A O 1
ATOM 739 N N . ILE A 1 99 ? 11.555 -2.012 -17.201 1.00 89.50 99 ILE A N 1
ATOM 740 C CA . ILE A 1 99 ? 11.500 -3.406 -16.778 1.00 89.50 99 ILE A CA 1
ATOM 741 C C . ILE A 1 99 ? 10.960 -4.232 -17.939 1.00 89.50 99 ILE A C 1
ATOM 743 O O . ILE A 1 99 ? 9.828 -4.033 -18.386 1.00 89.50 99 ILE A O 1
ATOM 747 N N . GLY A 1 100 ? 11.775 -5.163 -18.430 1.00 90.25 100 GLY A N 1
ATOM 748 C CA . GLY A 1 100 ? 11.404 -6.018 -19.547 1.00 90.25 100 GLY A CA 1
ATOM 749 C C . GLY A 1 100 ? 10.199 -6.914 -19.242 1.00 90.25 100 GLY A C 1
ATOM 750 O O . GLY A 1 100 ? 9.784 -7.108 -18.092 1.00 90.25 100 GLY A O 1
ATOM 751 N N . SER A 1 101 ? 9.587 -7.446 -20.299 1.00 91.56 101 SER A N 1
ATOM 752 C CA . SER A 1 101 ? 8.402 -8.310 -20.204 1.00 91.56 101 SER A CA 1
ATOM 753 C C . SER A 1 101 ? 8.674 -9.657 -19.526 1.00 91.56 101 SER A C 1
ATOM 755 O O . SER A 1 101 ? 7.735 -10.326 -19.103 1.00 91.56 101 SER A O 1
ATOM 757 N N . GLU A 1 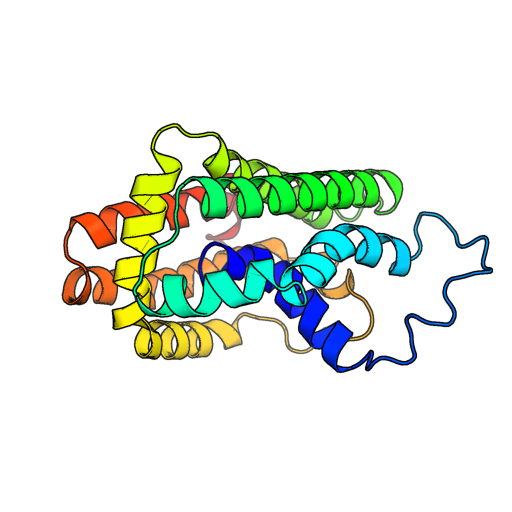102 ? 9.942 -10.051 -19.397 1.00 90.81 102 GLU A N 1
ATOM 758 C CA . GLU A 1 102 ? 10.405 -11.228 -18.657 1.00 90.81 102 GLU A CA 1
ATOM 759 C C . GLU A 1 102 ? 10.145 -11.145 -17.143 1.00 90.81 102 GLU A C 1
ATOM 761 O O . GLU A 1 102 ? 10.218 -12.162 -16.455 1.00 90.81 102 GLU A O 1
ATOM 766 N N . HIS A 1 103 ? 9.763 -9.969 -16.628 1.00 88.94 103 HIS A N 1
ATOM 767 C CA . HIS A 1 103 ? 9.385 -9.749 -15.230 1.00 88.94 103 HIS A CA 1
ATOM 768 C C . HIS A 1 103 ? 7.887 -9.401 -15.067 1.00 88.94 103 HIS A C 1
ATOM 770 O O . HIS A 1 103 ? 7.549 -8.323 -14.566 1.00 88.94 103 HIS A O 1
ATOM 776 N N . PRO A 1 104 ? 6.948 -10.287 -15.455 1.00 89.69 104 PRO A N 1
ATOM 777 C CA . PRO A 1 104 ? 5.514 -9.979 -15.475 1.00 89.69 104 PRO A CA 1
ATOM 778 C C . PRO A 1 104 ? 4.937 -9.636 -14.092 1.00 89.69 104 PRO A C 1
ATOM 780 O O . PRO A 1 104 ? 3.997 -8.849 -13.998 1.00 89.69 104 PRO A O 1
ATOM 783 N N . GLU A 1 105 ? 5.510 -10.170 -13.008 1.00 85.62 105 GLU A N 1
ATOM 784 C CA . GLU A 1 105 ? 5.080 -9.854 -11.639 1.00 85.62 105 GLU A CA 1
ATOM 785 C C . GLU A 1 105 ? 5.342 -8.391 -11.252 1.00 85.62 105 GLU A C 1
ATOM 787 O O . GLU A 1 105 ? 4.544 -7.804 -10.519 1.00 85.62 105 GLU A O 1
ATOM 792 N N . VAL A 1 106 ? 6.400 -7.764 -11.781 1.00 86.50 106 VAL A N 1
ATOM 793 C CA . VAL A 1 106 ? 6.694 -6.344 -11.525 1.00 86.50 106 VAL A CA 1
ATOM 794 C C . VAL A 1 106 ? 5.624 -5.467 -12.175 1.00 86.50 106 VAL A C 1
ATOM 796 O O . VAL A 1 106 ? 5.077 -4.573 -11.531 1.00 86.50 106 VAL A O 1
ATOM 799 N N . HIS A 1 107 ? 5.252 -5.777 -13.422 1.00 89.62 107 HIS A N 1
ATOM 800 C CA . HIS A 1 107 ? 4.173 -5.086 -14.139 1.00 89.62 107 HIS A CA 1
ATOM 801 C C . HIS A 1 107 ? 2.821 -5.257 -13.436 1.00 89.62 107 HIS A C 1
ATOM 803 O O . HIS A 1 107 ? 2.083 -4.283 -13.276 1.00 89.62 107 HIS A O 1
ATOM 809 N N . LEU A 1 108 ? 2.514 -6.470 -12.960 1.00 89.50 108 LEU A N 1
ATOM 810 C CA . LEU A 1 108 ? 1.308 -6.740 -12.170 1.00 89.50 108 LEU A CA 1
ATOM 811 C C . LEU A 1 108 ? 1.305 -5.975 -10.843 1.00 89.50 108 LEU A C 1
ATOM 813 O O . LEU A 1 108 ? 0.272 -5.438 -10.460 1.00 89.50 108 LEU A O 1
ATOM 817 N N . THR A 1 109 ? 2.448 -5.877 -10.166 1.00 85.69 109 THR A N 1
ATOM 818 C CA . THR A 1 109 ? 2.580 -5.133 -8.904 1.00 85.69 109 THR A CA 1
ATOM 819 C C . THR A 1 109 ? 2.379 -3.631 -9.120 1.00 85.69 109 THR A C 1
ATOM 821 O O . THR A 1 109 ? 1.645 -2.986 -8.365 1.00 85.69 109 THR A O 1
ATOM 824 N N . ALA A 1 110 ? 2.970 -3.070 -10.180 1.00 87.19 110 ALA A N 1
ATOM 825 C CA . ALA A 1 110 ? 2.791 -1.666 -10.541 1.00 87.19 110 ALA A CA 1
ATOM 826 C C . ALA A 1 110 ? 1.324 -1.347 -10.877 1.00 87.19 110 ALA A C 1
ATOM 828 O O . ALA A 1 110 ? 0.770 -0.371 -10.368 1.00 87.19 110 ALA A O 1
ATOM 829 N N . GLN A 1 111 ? 0.664 -2.200 -11.669 1.00 90.12 111 GLN A N 1
ATOM 830 C CA . GLN A 1 111 ? -0.757 -2.036 -11.984 1.00 90.12 111 GLN A CA 1
ATOM 831 C C . GLN A 1 111 ? -1.646 -2.222 -10.747 1.00 90.12 111 GLN A C 1
ATOM 833 O O . GLN A 1 111 ? -2.528 -1.402 -10.500 1.00 90.12 111 GLN A O 1
ATOM 838 N N . GLY A 1 112 ? -1.377 -3.239 -9.927 1.00 88.00 112 GLY A N 1
ATOM 839 C CA . GLY A 1 112 ? -2.113 -3.491 -8.691 1.00 88.00 112 GLY A CA 1
ATOM 840 C C . GLY A 1 112 ? -2.034 -2.322 -7.710 1.00 88.00 112 GLY A C 1
ATOM 841 O O . GLY A 1 112 ? -3.031 -1.986 -7.075 1.00 88.00 112 GLY A O 1
ATOM 842 N N . THR A 1 113 ? -0.895 -1.626 -7.648 1.00 85.62 113 THR A N 1
ATOM 843 C CA . THR A 1 113 ? -0.750 -0.402 -6.842 1.00 85.62 113 THR A CA 1
ATOM 844 C C . THR A 1 113 ? -1.714 0.696 -7.309 1.00 85.62 113 THR A C 1
ATOM 846 O O . THR A 1 113 ? -2.402 1.299 -6.484 1.00 85.62 113 THR A O 1
ATOM 849 N N . ILE A 1 114 ? -1.839 0.915 -8.622 1.00 86.00 114 ILE A N 1
ATOM 850 C CA . ILE A 1 114 ? -2.796 1.879 -9.195 1.00 86.00 114 ILE A CA 1
ATOM 851 C C . ILE A 1 114 ? -4.239 1.452 -8.908 1.00 86.00 114 ILE A C 1
ATOM 853 O O . ILE A 1 114 ? -5.047 2.248 -8.425 1.00 86.00 114 ILE A O 1
ATOM 857 N N . ASP A 1 115 ? -4.568 0.185 -9.158 1.00 88.25 115 ASP A N 1
ATOM 858 C CA . ASP A 1 115 ? -5.920 -0.345 -8.953 1.00 88.25 115 ASP A CA 1
ATOM 859 C C . ASP A 1 115 ? -6.331 -0.297 -7.478 1.00 88.25 115 ASP A C 1
ATOM 861 O O . ASP A 1 115 ? -7.508 -0.132 -7.140 1.00 88.25 115 ASP A O 1
ATOM 865 N N . PHE A 1 116 ? -5.366 -0.443 -6.572 1.00 84.12 116 PHE A N 1
ATOM 866 C CA . PHE A 1 116 ? -5.574 -0.283 -5.140 1.00 84.12 116 PHE A CA 1
ATOM 867 C C . PHE A 1 116 ? -5.899 1.176 -4.799 1.00 84.12 116 PHE A C 1
ATOM 869 O O . PHE A 1 116 ? -6.913 1.436 -4.146 1.00 84.12 116 PHE A O 1
ATOM 876 N N . LEU A 1 117 ? -5.111 2.130 -5.306 1.00 83.19 117 LEU A N 1
ATOM 877 C CA . LEU A 1 117 ? -5.276 3.565 -5.046 1.00 83.19 117 LEU A CA 1
ATOM 878 C C . LEU A 1 117 ? -6.555 4.168 -5.628 1.00 83.19 117 LEU A C 1
ATOM 880 O O . LEU A 1 117 ? -7.068 5.141 -5.083 1.00 83.19 117 LEU A O 1
ATOM 884 N N . GLN A 1 118 ? -7.180 3.527 -6.616 1.00 83.44 118 GLN A N 1
ATOM 885 C CA . GLN A 1 118 ? -8.548 3.859 -7.035 1.00 83.44 118 GLN A CA 1
ATOM 886 C C . GLN A 1 118 ? -9.584 3.766 -5.887 1.00 83.44 118 GLN A C 1
ATOM 888 O O . GLN A 1 118 ? -10.754 4.073 -6.087 1.00 83.44 118 GLN A O 1
ATOM 893 N N . PHE A 1 119 ? -9.246 3.291 -4.678 1.00 82.38 119 PHE A N 1
ATOM 894 C CA . PHE A 1 119 ? -10.138 3.449 -3.522 1.00 82.38 119 PHE A CA 1
ATOM 895 C C . PHE A 1 119 ? -10.370 4.926 -3.184 1.00 82.38 119 PHE A C 1
ATOM 897 O O . PHE A 1 119 ? -11.465 5.271 -2.752 1.00 82.38 119 PHE A O 1
ATOM 904 N N . CYS A 1 120 ? -9.376 5.778 -3.426 1.00 83.31 120 CYS A N 1
ATOM 905 C CA . CYS A 1 120 ? -9.406 7.205 -3.141 1.00 83.31 120 CYS A CA 1
ATOM 906 C C . CYS A 1 120 ? -10.485 7.972 -3.906 1.00 83.31 120 CYS A C 1
ATOM 908 O O . CYS A 1 120 ? -10.922 9.026 -3.460 1.00 83.31 120 CYS A O 1
ATOM 910 N N . THR A 1 121 ? -10.925 7.447 -5.048 1.00 83.75 121 THR A N 1
ATOM 911 C CA . THR A 1 121 ? -11.941 8.087 -5.890 1.00 83.75 121 THR A CA 1
ATOM 912 C C . THR A 1 121 ? -13.365 7.691 -5.502 1.00 83.75 121 THR A C 1
ATOM 914 O O . THR A 1 121 ? -14.323 8.189 -6.093 1.00 83.75 121 THR A O 1
ATOM 917 N N . LYS A 1 122 ? -13.540 6.794 -4.519 1.00 86.25 122 LYS A N 1
ATOM 918 C CA . LYS A 1 122 ? -14.869 6.376 -4.069 1.00 86.25 122 LYS A CA 1
ATOM 919 C C . LYS A 1 122 ? -15.503 7.443 -3.165 1.00 86.25 122 LYS A C 1
ATOM 921 O O . LYS A 1 122 ? -14.828 7.960 -2.276 1.00 86.25 122 LYS A O 1
ATOM 926 N N . PRO A 1 123 ? -16.812 7.719 -3.308 1.00 87.88 123 PRO A N 1
ATOM 927 C CA . PRO A 1 123 ? -17.497 8.735 -2.505 1.00 87.88 123 PRO A CA 1
ATOM 928 C C . PRO A 1 123 ? -17.522 8.408 -1.003 1.00 87.88 123 PRO A C 1
ATOM 930 O O . PRO A 1 123 ? -17.638 9.307 -0.177 1.00 87.88 123 PRO A O 1
ATOM 933 N N . ASP A 1 124 ? -17.388 7.132 -0.633 1.00 88.94 124 ASP A N 1
ATOM 934 C CA . ASP A 1 124 ? -17.364 6.652 0.750 1.00 88.94 124 ASP A CA 1
ATOM 935 C C . ASP A 1 124 ? -15.944 6.459 1.315 1.00 88.94 124 ASP A C 1
ATOM 937 O O . ASP A 1 124 ? -15.803 6.056 2.476 1.00 88.94 124 ASP A O 1
ATOM 941 N N . ALA A 1 125 ? -14.892 6.758 0.538 1.00 87.00 125 ALA A N 1
ATOM 942 C CA . ALA A 1 125 ? -13.502 6.466 0.894 1.00 87.00 125 ALA A CA 1
ATOM 943 C C . ALA A 1 125 ? -13.114 7.043 2.259 1.00 87.00 125 ALA A C 1
ATOM 945 O O . ALA A 1 125 ? -12.542 6.341 3.092 1.00 87.00 125 ALA A O 1
ATOM 946 N N . HIS A 1 126 ? -13.480 8.298 2.525 1.00 87.94 126 HIS A N 1
ATOM 947 C CA . HIS A 1 126 ? -13.157 8.968 3.783 1.00 87.94 126 HIS A CA 1
ATOM 948 C C . HIS A 1 126 ? -13.796 8.320 4.998 1.00 87.94 126 HIS A C 1
ATOM 950 O O . HIS A 1 126 ? -13.098 8.029 5.968 1.00 87.94 126 HIS A O 1
ATOM 956 N N . SER A 1 127 ? -15.086 8.003 4.914 1.00 89.88 127 SER A N 1
ATOM 957 C CA . SER A 1 127 ? -15.794 7.321 5.997 1.00 89.88 127 SER A CA 1
ATOM 958 C C . SER A 1 127 ? -15.184 5.948 6.308 1.00 89.88 127 SER A C 1
ATOM 960 O O . SER A 1 127 ? -15.022 5.589 7.473 1.00 89.88 127 SER A O 1
ATOM 962 N N . LYS A 1 128 ? -14.766 5.198 5.279 1.00 85.69 128 LYS A N 1
ATOM 963 C CA . LYS A 1 128 ? -14.113 3.892 5.444 1.00 85.69 128 LYS A CA 1
ATOM 964 C C . LYS A 1 128 ? -12.730 4.026 6.061 1.00 85.69 128 LYS A C 1
ATOM 966 O O . LYS A 1 128 ? -12.414 3.313 7.010 1.00 85.69 128 LYS A O 1
ATOM 971 N N . VAL A 1 129 ? -11.929 4.972 5.574 1.00 84.75 129 VAL A N 1
ATOM 972 C CA . VAL A 1 129 ? -10.603 5.254 6.132 1.00 84.75 129 VAL A CA 1
ATOM 973 C C . VAL A 1 129 ? -10.712 5.674 7.596 1.00 84.75 129 VAL A C 1
ATOM 975 O O . VAL A 1 129 ? -9.962 5.167 8.419 1.00 84.75 129 VAL A O 1
ATOM 978 N N . GLN A 1 130 ? -11.676 6.518 7.955 1.00 85.19 130 GLN A N 1
ATOM 979 C CA . GLN A 1 130 ? -11.926 6.917 9.343 1.00 85.19 130 GLN A CA 1
ATOM 980 C C . GLN A 1 130 ? -12.172 5.723 10.273 1.00 85.19 130 GLN A C 1
ATOM 982 O O . GLN A 1 130 ? -11.550 5.624 11.334 1.00 85.19 130 GLN A O 1
ATOM 987 N N . LYS A 1 131 ? -13.009 4.767 9.848 1.00 86.19 131 LYS A N 1
ATOM 988 C CA . LYS A 1 131 ? -13.253 3.528 10.606 1.00 86.19 131 LYS A CA 1
ATOM 989 C C . LYS A 1 131 ? -11.985 2.687 10.754 1.00 86.19 131 LYS A C 1
ATOM 991 O O . LYS A 1 131 ? -11.690 2.212 11.850 1.00 86.19 131 LYS A O 1
ATOM 996 N N . LEU A 1 132 ? -11.209 2.548 9.677 1.00 85.00 132 LEU A N 1
ATOM 997 C CA . LEU A 1 132 ? -9.928 1.835 9.702 1.00 85.00 132 LEU A CA 1
ATOM 998 C C . LEU A 1 132 ? -8.928 2.502 10.656 1.00 85.00 132 LEU A C 1
ATOM 1000 O O . LEU A 1 132 ? -8.287 1.810 11.439 1.00 85.00 132 LEU A O 1
ATOM 1004 N N . PHE A 1 133 ? -8.821 3.833 10.637 1.00 81.56 133 PHE A N 1
ATOM 1005 C CA . PHE A 1 133 ? -7.917 4.582 11.513 1.00 81.56 133 PHE A CA 1
ATOM 1006 C C . PHE A 1 133 ? -8.314 4.467 12.980 1.00 81.56 133 PHE A C 1
ATOM 1008 O O . PHE A 1 133 ? -7.453 4.183 13.808 1.00 81.56 133 PHE A O 1
ATOM 1015 N N . SER A 1 134 ? -9.600 4.634 13.288 1.00 83.75 134 SER A N 1
ATOM 1016 C CA . SER A 1 134 ? -10.115 4.508 14.653 1.00 83.75 134 SER A CA 1
ATOM 1017 C C . SER A 1 134 ? -9.856 3.107 15.221 1.00 83.75 134 SER A C 1
ATOM 1019 O O . SER A 1 134 ? -9.374 2.972 16.341 1.00 83.75 134 SER A O 1
ATOM 1021 N N . CYS A 1 135 ? -10.074 2.063 14.415 1.00 84.88 135 CYS A N 1
ATOM 1022 C CA . CYS A 1 135 ? -9.761 0.683 14.792 1.00 84.88 135 CYS A CA 1
ATOM 1023 C C . CYS A 1 135 ? -8.247 0.433 14.935 1.00 84.88 135 CYS A C 1
ATOM 1025 O O . CYS A 1 135 ? -7.801 -0.213 15.878 1.00 84.88 135 CYS A O 1
ATOM 1027 N N . ALA A 1 136 ? -7.422 0.963 14.028 1.00 81.06 136 ALA A N 1
ATOM 1028 C CA . ALA A 1 136 ? -5.978 0.725 14.040 1.00 81.06 136 ALA A CA 1
ATOM 1029 C C . ALA A 1 136 ? -5.292 1.222 15.326 1.00 81.06 136 ALA A C 1
ATOM 1031 O O . ALA A 1 136 ? -4.305 0.626 15.757 1.00 81.06 136 ALA A O 1
ATOM 1032 N N . GLN A 1 137 ? -5.812 2.280 15.958 1.00 80.31 137 GLN A N 1
ATOM 1033 C CA . GLN A 1 137 ? -5.259 2.810 17.209 1.00 80.31 137 GLN A CA 1
ATOM 1034 C C . GLN A 1 137 ? -5.340 1.815 18.363 1.00 80.31 137 GLN A C 1
ATOM 1036 O O . GLN A 1 137 ? -4.380 1.654 19.111 1.00 80.31 137 GLN A O 1
ATOM 1041 N N . THR A 1 138 ? -6.464 1.114 18.494 1.00 84.00 138 THR A N 1
ATOM 1042 C CA . THR A 1 138 ? -6.653 0.106 19.545 1.00 84.00 138 THR A CA 1
ATOM 1043 C C . THR A 1 138 ? -5.957 -1.211 19.212 1.00 84.00 138 THR A C 1
ATOM 1045 O O . THR A 1 138 ? -5.770 -2.054 20.084 1.00 84.00 138 THR A O 1
ATOM 1048 N N . MET A 1 139 ? -5.562 -1.386 17.950 1.00 86.19 139 MET A N 1
ATOM 1049 C CA . MET A 1 139 ? -5.025 -2.627 17.402 1.00 86.19 139 MET A CA 1
ATOM 1050 C C . MET A 1 139 ? -3.501 -2.620 17.237 1.00 86.19 139 MET A C 1
ATOM 1052 O O . MET A 1 139 ? -2.958 -3.593 16.724 1.00 86.19 139 MET A O 1
ATOM 1056 N N . GLU A 1 140 ? -2.785 -1.569 17.650 1.00 82.44 140 GLU A N 1
ATOM 1057 C CA . GLU A 1 140 ? -1.330 -1.419 17.448 1.00 82.44 140 GLU A CA 1
ATOM 1058 C C . GLU A 1 140 ? -0.523 -2.671 17.828 1.00 82.44 140 GLU A C 1
ATOM 1060 O O . GLU A 1 140 ? 0.239 -3.209 17.019 1.00 82.44 140 GLU A O 1
ATOM 1065 N N . ALA A 1 141 ? -0.699 -3.158 19.057 1.00 87.25 141 ALA A N 1
ATOM 1066 C CA . ALA A 1 141 ? 0.044 -4.313 19.547 1.00 87.25 141 ALA A CA 1
ATOM 1067 C C . ALA A 1 141 ? -0.278 -5.580 18.734 1.00 87.25 141 ALA A C 1
ATOM 1069 O O . ALA A 1 141 ? 0.606 -6.397 18.464 1.00 87.25 141 ALA A O 1
ATOM 1070 N N . ILE A 1 142 ? -1.532 -5.715 18.297 1.00 89.12 142 ILE A N 1
ATOM 1071 C CA . ILE A 1 142 ? -2.011 -6.834 17.483 1.00 89.12 142 ILE A CA 1
ATOM 1072 C C . ILE A 1 142 ? -1.434 -6.751 16.070 1.00 89.12 142 ILE A C 1
ATOM 1074 O O . ILE A 1 142 ? -0.929 -7.757 15.578 1.00 89.12 142 ILE A O 1
ATOM 1078 N N . HIS A 1 143 ? -1.421 -5.563 15.454 1.00 83.06 143 HIS A N 1
ATOM 1079 C CA . HIS A 1 143 ? -0.758 -5.310 14.173 1.00 83.06 143 HIS A CA 1
ATOM 1080 C C . HIS A 1 143 ? 0.700 -5.778 14.220 1.00 83.06 143 HIS A C 1
ATOM 1082 O O . HIS A 1 143 ? 1.106 -6.600 13.401 1.00 83.06 143 HIS A O 1
ATOM 1088 N N . ASN A 1 144 ? 1.468 -5.327 15.218 1.00 79.88 144 ASN A N 1
ATOM 1089 C CA . ASN A 1 144 ? 2.884 -5.679 15.361 1.00 79.88 144 ASN A CA 1
ATOM 1090 C C . ASN A 1 144 ? 3.089 -7.188 15.563 1.00 79.88 144 ASN A C 1
ATOM 1092 O O . ASN A 1 144 ? 3.964 -7.794 14.939 1.00 79.88 144 ASN A O 1
ATOM 1096 N N . ARG A 1 145 ? 2.265 -7.819 16.407 1.00 89.12 145 ARG A N 1
ATOM 1097 C CA . ARG A 1 145 ? 2.314 -9.266 16.654 1.00 89.12 145 ARG A CA 1
ATOM 1098 C C . ARG A 1 145 ? 1.991 -10.065 15.391 1.00 89.12 145 ARG A C 1
ATOM 1100 O O . ARG A 1 145 ? 2.739 -10.980 15.047 1.00 89.12 145 ARG A O 1
ATOM 1107 N N . CYS A 1 146 ? 0.911 -9.718 14.694 1.00 84.75 146 CYS A N 1
ATOM 1108 C CA . CYS A 1 146 ? 0.492 -10.412 13.480 1.00 84.75 146 CYS A CA 1
ATOM 1109 C C . CYS A 1 146 ? 1.491 -10.203 12.338 1.00 84.75 146 CYS A C 1
ATOM 1111 O O . CYS A 1 146 ? 1.872 -11.184 11.702 1.00 84.75 146 CYS A O 1
ATOM 1113 N N . ALA A 1 147 ? 2.007 -8.984 12.149 1.00 80.81 147 ALA A N 1
ATOM 1114 C CA . ALA A 1 147 ? 3.052 -8.694 11.166 1.00 80.81 147 ALA A CA 1
ATOM 1115 C C . ALA A 1 147 ? 4.338 -9.489 11.438 1.00 80.81 147 ALA A C 1
ATOM 1117 O O . ALA A 1 147 ? 4.912 -10.077 10.525 1.00 80.81 147 ALA A O 1
ATOM 1118 N N . LYS A 1 148 ? 4.766 -9.590 12.705 1.00 83.00 148 LYS A N 1
ATOM 1119 C CA . LYS A 1 148 ? 5.911 -10.429 13.092 1.00 83.00 148 LYS A CA 1
ATOM 1120 C C . LYS A 1 148 ? 5.652 -11.918 12.841 1.00 83.00 148 LYS A C 1
ATOM 1122 O O . LYS A 1 148 ? 6.560 -12.650 12.468 1.00 83.00 148 LYS A O 1
ATOM 1127 N N . SER A 1 149 ? 4.420 -12.390 13.029 1.00 84.00 149 SER A N 1
ATOM 1128 C CA . SER A 1 149 ? 4.079 -13.794 12.763 1.00 84.00 149 SER A CA 1
ATOM 1129 C C . SER A 1 149 ? 4.123 -14.140 11.265 1.00 84.00 149 SER A C 1
ATOM 1131 O O . SER A 1 149 ? 4.493 -15.258 10.888 1.00 84.00 149 SER A O 1
ATOM 1133 N N . SER A 1 150 ? 3.786 -13.177 10.401 1.00 80.56 150 SER A N 1
ATOM 1134 C CA . SER A 1 150 ? 3.791 -13.328 8.945 1.00 80.56 150 SER A CA 1
ATOM 1135 C C . SER A 1 150 ? 5.118 -12.924 8.296 1.00 80.56 150 SER A C 1
ATOM 1137 O O . SER A 1 150 ? 5.343 -13.272 7.138 1.00 80.56 150 SER A O 1
ATOM 1139 N N . SER A 1 151 ? 6.033 -12.258 9.011 1.00 76.25 151 SER A N 1
ATOM 1140 C CA . SER A 1 151 ? 7.325 -11.813 8.461 1.00 76.25 151 SER A CA 1
ATOM 1141 C C . SER A 1 151 ? 8.226 -12.962 8.010 1.00 76.25 151 SER A C 1
ATOM 1143 O O . SER A 1 151 ? 9.060 -12.763 7.142 1.00 76.25 151 SER A O 1
ATOM 1145 N N . SER A 1 152 ? 8.030 -14.170 8.547 1.00 77.06 152 SER A N 1
ATOM 1146 C CA . SER A 1 152 ? 8.713 -15.391 8.083 1.00 77.06 152 SER A CA 1
ATOM 1147 C C . SER A 1 152 ? 8.422 -15.750 6.620 1.00 77.06 152 SER A C 1
ATOM 1149 O O . SER A 1 152 ? 9.182 -16.504 6.026 1.00 77.06 152 SER A O 1
ATOM 1151 N N . MET A 1 153 ? 7.336 -15.225 6.040 1.00 73.31 153 MET A N 1
ATOM 1152 C CA . MET A 1 153 ? 7.009 -15.391 4.618 1.00 73.31 153 MET A CA 1
ATOM 1153 C C . MET A 1 153 ? 7.687 -14.353 3.724 1.00 73.31 153 MET A C 1
ATOM 1155 O O . MET A 1 153 ? 7.641 -14.485 2.504 1.00 73.31 153 MET A O 1
ATOM 1159 N N . LEU A 1 154 ? 8.274 -13.309 4.314 1.00 72.12 154 LEU A N 1
ATOM 1160 C CA . LEU A 1 154 ? 9.025 -12.324 3.558 1.00 72.12 154 LEU A CA 1
ATOM 1161 C C . LEU A 1 154 ? 10.455 -12.825 3.363 1.00 72.12 154 LEU A C 1
ATOM 1163 O O . LEU A 1 154 ? 11.040 -13.424 4.269 1.00 72.12 154 LEU A O 1
ATOM 1167 N N . PRO A 1 155 ? 11.034 -12.573 2.190 1.00 71.19 155 PRO A N 1
ATOM 1168 C CA . PRO A 1 155 ? 12.387 -12.997 1.909 1.00 71.19 155 PRO A CA 1
ATOM 1169 C C . PRO A 1 155 ? 13.413 -12.214 2.719 1.00 71.19 155 PRO A C 1
ATOM 1171 O O . PRO A 1 155 ? 13.312 -10.998 2.877 1.00 71.19 155 PRO A O 1
ATOM 1174 N N . THR A 1 156 ? 14.425 -12.922 3.205 1.00 77.94 156 THR A N 1
ATOM 1175 C CA . THR A 1 156 ? 15.555 -12.338 3.940 1.00 77.94 156 THR A CA 1
ATOM 1176 C C . THR A 1 156 ? 16.790 -12.150 3.061 1.00 77.94 156 THR A C 1
ATOM 1178 O O . THR A 1 156 ? 17.779 -11.588 3.515 1.00 77.94 156 THR A O 1
ATOM 1181 N N . ASP A 1 157 ? 16.752 -12.645 1.823 1.00 76.62 157 ASP A N 1
ATOM 1182 C CA . ASP A 1 157 ? 17.864 -12.723 0.871 1.00 76.62 157 ASP A CA 1
ATOM 1183 C C . ASP A 1 157 ? 17.823 -11.619 -0.199 1.00 76.62 157 ASP A C 1
ATOM 1185 O O . ASP A 1 157 ? 18.328 -11.794 -1.305 1.00 76.62 157 ASP A O 1
ATOM 1189 N N . VAL A 1 158 ? 17.191 -10.484 0.105 1.00 71.88 158 VAL A N 1
ATOM 1190 C CA . VAL A 1 158 ? 17.063 -9.367 -0.838 1.00 71.88 158 VAL A CA 1
ATOM 1191 C C . VAL A 1 158 ? 18.172 -8.363 -0.597 1.00 71.88 158 VAL A C 1
ATOM 1193 O O . VAL A 1 158 ? 18.347 -7.898 0.527 1.00 71.88 158 VAL A O 1
ATOM 1196 N N . ASP A 1 159 ? 18.888 -8.016 -1.664 1.00 72.19 159 ASP A N 1
ATOM 1197 C CA . ASP A 1 159 ? 19.882 -6.952 -1.640 1.00 72.19 159 ASP A CA 1
ATOM 1198 C C . ASP A 1 159 ? 19.210 -5.619 -1.265 1.00 72.19 159 ASP A C 1
ATOM 1200 O O . ASP A 1 159 ? 18.389 -5.123 -2.041 1.00 72.19 159 ASP A O 1
ATOM 1204 N N . PRO A 1 160 ? 19.538 -5.028 -0.101 1.00 63.31 160 PRO A N 1
ATOM 1205 C CA . PRO A 1 160 ? 18.959 -3.772 0.351 1.00 63.31 160 PRO A CA 1
ATOM 1206 C C . PRO A 1 160 ? 19.491 -2.553 -0.417 1.00 63.31 160 PRO A C 1
ATOM 1208 O O . PRO A 1 160 ? 19.189 -1.432 -0.024 1.00 63.31 160 PRO A O 1
ATOM 1211 N N . SER A 1 161 ? 20.313 -2.735 -1.455 1.00 67.62 161 SER A N 1
ATOM 1212 C CA . SER A 1 161 ? 20.809 -1.654 -2.310 1.00 67.62 161 SER A CA 1
ATOM 1213 C C . SER A 1 161 ? 20.042 -1.502 -3.630 1.00 67.62 161 SER A C 1
ATOM 1215 O O . SER A 1 161 ? 20.113 -0.432 -4.228 1.00 67.62 161 SER A O 1
ATOM 1217 N N . SER A 1 162 ? 19.246 -2.501 -4.048 1.00 75.12 162 SER A N 1
ATOM 1218 C CA . SER A 1 162 ? 18.422 -2.439 -5.269 1.00 75.12 162 SER A CA 1
ATOM 1219 C C . SER A 1 162 ? 16.914 -2.360 -4.973 1.00 75.12 162 SER A C 1
ATOM 1221 O O . SER A 1 162 ? 16.289 -3.371 -4.633 1.00 75.12 162 SER A O 1
ATOM 1223 N N . PRO A 1 163 ? 16.271 -1.186 -5.146 1.00 65.69 163 PRO A N 1
ATOM 1224 C CA . PRO A 1 163 ? 14.842 -1.010 -4.882 1.00 65.69 163 PRO A CA 1
ATOM 1225 C C . PRO A 1 163 ? 13.936 -1.957 -5.677 1.00 65.69 163 PRO A C 1
ATOM 1227 O O . PRO A 1 163 ? 12.804 -2.227 -5.269 1.00 65.69 163 PRO A O 1
ATOM 1230 N N . THR A 1 164 ? 14.413 -2.470 -6.818 1.00 72.69 164 THR A N 1
ATOM 1231 C CA . THR A 1 164 ? 13.650 -3.403 -7.656 1.00 72.69 164 THR A CA 1
ATOM 1232 C C . THR A 1 164 ? 13.943 -4.875 -7.370 1.00 72.69 164 THR A C 1
ATOM 1234 O O . THR A 1 164 ? 13.180 -5.729 -7.828 1.00 72.69 164 THR A O 1
ATOM 1237 N N . ALA A 1 165 ? 14.981 -5.206 -6.590 1.00 78.50 165 ALA A N 1
ATOM 1238 C CA . ALA A 1 165 ? 15.369 -6.591 -6.324 1.00 78.50 165 ALA A CA 1
ATOM 1239 C C . ALA A 1 165 ? 14.226 -7.403 -5.707 1.00 78.50 165 ALA A C 1
ATOM 1241 O O . ALA A 1 165 ? 13.942 -8.504 -6.171 1.00 78.50 165 ALA A O 1
ATOM 1242 N N . MET A 1 166 ? 13.505 -6.837 -4.732 1.00 72.50 166 MET A N 1
ATOM 1243 C CA . MET A 1 166 ? 12.373 -7.508 -4.080 1.00 72.50 166 MET A CA 1
ATOM 1244 C C . MET A 1 166 ? 11.298 -7.942 -5.086 1.00 72.50 166 MET A C 1
ATOM 1246 O O . MET A 1 166 ? 10.827 -9.075 -5.035 1.00 72.50 166 MET A O 1
ATOM 1250 N N . VAL A 1 167 ? 10.921 -7.050 -6.007 1.00 74.31 167 VAL A N 1
ATOM 1251 C CA . VAL A 1 167 ? 9.822 -7.282 -6.959 1.00 74.31 167 VAL A CA 1
ATOM 1252 C C . VAL A 1 167 ? 10.253 -8.085 -8.185 1.00 74.31 167 VAL A C 1
ATOM 1254 O O . VAL A 1 167 ? 9.414 -8.716 -8.822 1.00 74.31 167 VAL A O 1
ATOM 1257 N N . LYS A 1 168 ? 11.550 -8.095 -8.514 1.00 82.75 168 LYS A N 1
ATOM 1258 C CA . LYS A 1 168 ? 12.118 -8.921 -9.592 1.00 82.75 168 LYS A CA 1
ATOM 1259 C C . LYS A 1 168 ? 12.319 -10.384 -9.186 1.00 82.75 168 LYS A C 1
ATOM 1261 O O . LYS A 1 168 ? 12.580 -11.212 -10.061 1.00 82.75 168 LYS A O 1
ATOM 1266 N N . ARG A 1 169 ? 12.215 -10.718 -7.893 1.00 84.56 169 ARG A N 1
ATOM 1267 C CA . ARG A 1 169 ? 12.362 -12.098 -7.410 1.00 84.56 169 ARG A CA 1
ATOM 1268 C C . ARG A 1 169 ? 11.276 -13.005 -7.990 1.00 84.56 169 ARG A C 1
ATOM 1270 O O . ARG A 1 169 ? 10.120 -12.596 -8.092 1.00 84.56 169 ARG A O 1
ATOM 1277 N N . PRO A 1 170 ? 11.611 -14.268 -8.297 1.00 84.25 170 PRO A N 1
ATOM 1278 C CA . PRO A 1 170 ? 10.599 -15.262 -8.608 1.00 84.25 170 PRO A CA 1
ATOM 1279 C C . PRO A 1 170 ? 9.596 -15.385 -7.459 1.00 84.25 170 PRO A C 1
ATOM 1281 O O . PRO A 1 170 ? 9.996 -15.584 -6.311 1.00 84.25 170 PRO A O 1
ATOM 1284 N N . ASN A 1 171 ? 8.303 -15.360 -7.781 1.00 87.25 171 ASN A N 1
ATOM 1285 C CA . ASN A 1 171 ? 7.203 -15.492 -6.828 1.00 87.25 171 ASN A CA 1
ATOM 1286 C C . ASN A 1 171 ? 7.049 -14.329 -5.828 1.00 87.25 171 ASN A C 1
ATOM 1288 O O . ASN A 1 171 ? 6.377 -14.507 -4.810 1.00 87.25 171 ASN A O 1
ATOM 1292 N N . ALA A 1 172 ? 7.619 -13.149 -6.087 1.00 84.75 172 ALA A N 1
ATOM 1293 C CA . ALA A 1 172 ? 7.465 -11.982 -5.218 1.00 84.75 172 ALA A CA 1
ATOM 1294 C C . ALA A 1 172 ? 5.984 -11.651 -4.949 1.00 84.75 172 ALA A C 1
ATOM 1296 O O . ALA A 1 172 ? 5.591 -11.401 -3.806 1.00 84.75 172 ALA A O 1
ATOM 1297 N N . LEU A 1 173 ? 5.137 -11.722 -5.983 1.00 86.38 173 LEU A N 1
ATOM 1298 C CA . LEU A 1 173 ? 3.702 -11.457 -5.848 1.00 86.38 173 LEU A CA 1
ATOM 1299 C C . LEU A 1 173 ? 2.985 -12.553 -5.046 1.00 86.38 173 LEU A C 1
ATOM 1301 O O . LEU A 1 173 ? 2.103 -12.263 -4.235 1.00 86.38 173 LEU A O 1
ATOM 1305 N N . ARG A 1 174 ? 3.396 -13.816 -5.220 1.00 90.56 174 ARG A N 1
ATOM 1306 C CA . ARG A 1 174 ? 2.892 -14.931 -4.407 1.00 90.56 174 ARG A CA 1
ATOM 1307 C C . ARG A 1 174 ? 3.225 -14.714 -2.938 1.00 90.56 174 ARG A C 1
ATOM 1309 O O . ARG A 1 174 ? 2.325 -14.812 -2.109 1.00 90.56 174 ARG A O 1
ATOM 1316 N N . ASP A 1 175 ? 4.480 -14.410 -2.628 1.00 86.69 175 ASP A N 1
ATOM 1317 C CA . ASP A 1 175 ? 4.959 -14.235 -1.255 1.00 86.69 175 ASP A CA 1
ATOM 1318 C C . ASP A 1 175 ? 4.216 -13.084 -0.562 1.00 86.69 175 ASP A C 1
ATOM 1320 O O . ASP A 1 175 ? 3.731 -13.254 0.559 1.00 86.69 175 ASP A O 1
ATOM 1324 N N . LEU A 1 176 ? 4.003 -11.963 -1.267 1.00 85.25 176 LEU A N 1
ATOM 1325 C CA . LEU A 1 176 ? 3.152 -10.864 -0.803 1.00 85.25 176 LEU A CA 1
ATOM 1326 C C . LEU A 1 176 ? 1.729 -11.344 -0.482 1.00 85.25 176 LEU A C 1
ATOM 1328 O O . LEU A 1 176 ? 1.227 -11.122 0.620 1.00 85.25 176 LEU A O 1
ATOM 1332 N N . CYS A 1 177 ? 1.073 -12.023 -1.422 1.00 89.81 177 CYS A N 1
ATOM 1333 C CA . CYS A 1 177 ? -0.298 -12.495 -1.238 1.00 89.81 177 CYS A CA 1
ATOM 1334 C C . CYS A 1 177 ? -0.428 -13.494 -0.078 1.00 89.81 177 CYS A C 1
ATOM 1336 O O . CYS A 1 177 ? -1.387 -13.428 0.695 1.00 89.81 177 CYS A O 1
ATOM 1338 N N . CYS A 1 178 ? 0.545 -14.387 0.092 1.00 90.81 178 CYS A N 1
ATOM 1339 C CA . CYS A 1 178 ? 0.577 -15.337 1.201 1.00 90.81 178 CYS A CA 1
ATOM 1340 C C . CYS A 1 178 ? 0.819 -14.645 2.542 1.00 90.81 178 CYS A C 1
ATOM 1342 O O . CYS A 1 178 ? 0.136 -14.958 3.519 1.00 90.81 178 CYS A O 1
ATOM 1344 N N . HIS A 1 179 ? 1.715 -13.655 2.573 1.00 88.12 179 HIS A N 1
ATOM 1345 C CA . HIS A 1 179 ? 1.946 -12.824 3.749 1.00 88.12 179 HIS A CA 1
ATOM 1346 C C . HIS A 1 179 ? 0.661 -12.117 4.192 1.00 88.12 179 HIS A C 1
ATOM 1348 O O . HIS A 1 179 ? 0.299 -12.197 5.368 1.00 88.12 179 HIS A O 1
ATOM 1354 N N . VAL A 1 180 ? -0.063 -11.482 3.260 1.00 88.88 180 VAL A N 1
ATOM 1355 C CA . VAL A 1 180 ? -1.330 -10.793 3.562 1.00 88.88 180 VAL A CA 1
ATOM 1356 C C . VAL A 1 180 ? -2.384 -11.782 4.060 1.00 88.88 180 VAL A C 1
ATOM 1358 O O . VAL A 1 180 ? -3.045 -11.500 5.055 1.00 88.88 180 VAL A O 1
ATOM 1361 N N . LYS A 1 181 ? -2.493 -12.971 3.454 1.00 91.94 181 LYS A N 1
ATOM 1362 C CA . LYS A 1 181 ? -3.439 -14.010 3.893 1.00 91.94 181 LYS A CA 1
ATOM 1363 C C . LYS A 1 181 ? -3.129 -14.549 5.294 1.00 91.94 181 LYS A C 1
ATOM 1365 O O . LYS A 1 181 ? -4.034 -14.729 6.106 1.00 91.94 181 LYS A O 1
ATOM 1370 N N . LYS A 1 182 ? -1.853 -14.790 5.611 1.00 90.31 182 LYS A N 1
ATOM 1371 C CA . LYS A 1 182 ? -1.434 -15.208 6.961 1.00 90.31 182 LYS A CA 1
ATOM 1372 C C . LYS A 1 182 ? -1.680 -14.100 7.983 1.00 90.31 182 LYS A C 1
ATOM 1374 O O . LYS A 1 182 ? -2.162 -14.373 9.081 1.00 90.31 182 LYS A O 1
ATOM 1379 N N . TYR A 1 183 ? -1.383 -12.859 7.608 1.00 88.50 183 TYR A N 1
ATOM 1380 C CA . TYR A 1 183 ? -1.673 -11.687 8.420 1.00 88.50 183 TYR A CA 1
ATOM 1381 C C . TYR A 1 183 ? -3.179 -11.556 8.698 1.00 88.50 183 TYR A C 1
ATOM 1383 O O . TYR A 1 183 ? -3.561 -11.419 9.857 1.00 88.50 183 TYR A O 1
ATOM 1391 N N . GLU A 1 184 ? -4.031 -11.677 7.673 1.00 90.88 184 GLU A N 1
ATOM 1392 C CA . GLU A 1 184 ? -5.496 -11.668 7.787 1.00 90.88 184 GLU A CA 1
ATOM 1393 C C . GLU A 1 184 ? -5.988 -12.696 8.810 1.00 90.88 184 GLU A C 1
ATOM 1395 O O . GLU A 1 184 ? -6.760 -12.341 9.701 1.00 90.88 184 GLU A O 1
ATOM 1400 N N . GLY A 1 185 ? -5.507 -13.942 8.726 1.00 92.69 185 GLY A N 1
ATOM 1401 C CA . GLY A 1 185 ? -5.905 -15.015 9.642 1.00 92.69 185 GLY A CA 1
ATOM 1402 C C . GLY A 1 185 ? -5.570 -14.734 11.112 1.00 92.69 185 GLY A C 1
ATOM 1403 O O . GLY A 1 185 ? -6.310 -15.154 11.996 1.00 92.69 185 GLY A O 1
ATOM 1404 N N . CYS A 1 186 ? -4.491 -13.991 11.379 1.00 91.62 186 CYS A N 1
ATOM 1405 C CA . CYS A 1 186 ? -4.144 -13.519 12.723 1.00 91.62 186 CYS A CA 1
ATOM 1406 C C . CYS A 1 186 ? -4.940 -12.269 13.133 1.00 91.62 186 CYS A C 1
ATOM 1408 O O . CYS A 1 186 ? -5.317 -12.120 14.293 1.00 91.62 186 CYS A O 1
ATOM 1410 N N . TYR A 1 187 ? -5.171 -11.353 12.191 1.00 89.25 187 TYR A N 1
ATOM 1411 C CA . TYR A 1 187 ? -5.656 -10.001 12.454 1.00 89.25 187 TYR A CA 1
ATOM 1412 C C . TYR A 1 187 ? -7.184 -9.897 12.532 1.00 89.25 187 TYR A C 1
ATOM 1414 O O . TYR A 1 187 ? -7.703 -9.288 13.465 1.00 89.25 187 TYR A O 1
ATOM 1422 N N . LEU A 1 188 ? -7.924 -10.481 11.583 1.00 91.94 188 LEU A N 1
ATOM 1423 C CA . LEU A 1 188 ? -9.383 -10.319 11.510 1.00 91.94 188 LEU A CA 1
ATOM 1424 C C . LEU A 1 188 ? -10.147 -10.819 12.748 1.00 91.94 188 LEU A C 1
ATOM 1426 O O . LEU A 1 188 ? -11.083 -10.122 13.152 1.00 91.94 188 LEU A O 1
ATOM 1430 N N . PRO A 1 189 ? -9.786 -11.955 13.384 1.00 94.19 189 PRO A N 1
ATOM 1431 C CA . PRO A 1 189 ? -10.460 -12.390 14.609 1.00 94.19 189 PRO A CA 1
ATOM 1432 C C . PRO A 1 189 ? -10.390 -11.343 15.727 1.00 94.19 189 PRO A C 1
ATOM 1434 O O . PRO A 1 189 ? -11.343 -11.157 16.480 1.00 94.19 189 PRO A O 1
ATOM 1437 N N . GLU A 1 190 ? -9.280 -10.614 15.796 1.00 94.56 190 GLU A N 1
ATOM 1438 C CA . GLU A 1 190 ? -9.045 -9.581 16.800 1.00 94.56 190 GLU A CA 1
ATOM 1439 C C . GLU A 1 190 ? -9.821 -8.291 16.471 1.00 94.56 190 GLU A C 1
ATOM 1441 O O . GLU A 1 190 ? -10.355 -7.634 17.364 1.00 94.56 190 GLU A O 1
ATOM 1446 N N . VAL A 1 191 ? -9.979 -7.949 15.184 1.00 92.56 191 VAL A N 1
ATOM 1447 C CA . VAL A 1 191 ? -10.789 -6.789 14.755 1.00 92.56 191 VAL A CA 1
ATOM 1448 C C . VAL A 1 191 ? -12.228 -6.904 15.251 1.00 92.56 191 VAL A C 1
ATOM 1450 O O . VAL A 1 191 ? -12.797 -5.911 15.703 1.00 92.56 191 VAL A O 1
ATOM 1453 N N . GLN A 1 192 ? -12.820 -8.100 15.208 1.00 92.12 192 GLN A N 1
ATOM 1454 C CA . GLN A 1 192 ? -14.178 -8.314 15.713 1.00 92.12 192 GLN A CA 1
ATOM 1455 C C . GLN A 1 192 ? -14.289 -7.970 17.203 1.00 92.12 192 GLN A C 1
ATOM 1457 O O . GLN A 1 192 ? -15.244 -7.306 17.609 1.00 92.12 192 GLN A O 1
ATOM 1462 N N . THR A 1 193 ? -13.308 -8.397 17.999 1.00 93.88 193 THR A N 1
ATOM 1463 C CA . THR A 1 193 ? -13.261 -8.176 19.450 1.00 93.88 193 THR A CA 1
ATOM 1464 C C . THR A 1 193 ? -13.052 -6.705 19.802 1.00 93.88 193 THR A C 1
ATOM 1466 O O . THR A 1 193 ? -13.683 -6.197 20.725 1.00 93.88 193 THR A O 1
ATOM 1469 N N . HIS A 1 194 ? -12.185 -6.010 19.065 1.00 93.19 194 HIS A N 1
ATOM 1470 C CA . HIS A 1 194 ? -11.736 -4.663 19.429 1.00 93.19 194 HIS A CA 1
ATOM 1471 C C . HIS A 1 194 ? -12.474 -3.530 18.708 1.00 93.19 194 HIS A C 1
ATOM 1473 O O . HIS A 1 194 ? -12.554 -2.425 19.236 1.00 93.19 194 HIS A O 1
ATOM 1479 N N . CYS A 1 195 ? -13.010 -3.788 17.517 1.00 91.19 195 CYS A N 1
ATOM 1480 C CA . CYS A 1 195 ? -13.571 -2.761 16.635 1.00 91.19 195 CYS A CA 1
ATOM 1481 C C . CYS A 1 195 ? -15.024 -3.040 16.214 1.00 91.19 195 CYS A C 1
ATOM 1483 O O . CYS A 1 195 ? -15.633 -2.222 15.521 1.00 91.19 195 CYS A O 1
ATOM 1485 N N . GLY A 1 196 ? -15.590 -4.183 16.615 1.00 92.25 196 GLY A N 1
ATOM 1486 C CA . GLY A 1 196 ? -16.963 -4.571 16.303 1.00 92.25 196 GLY A CA 1
ATOM 1487 C C . GLY A 1 196 ? -17.213 -4.881 14.821 1.00 92.25 196 GLY A C 1
ATOM 1488 O O . GLY A 1 196 ? -16.307 -4.894 13.987 1.00 92.25 196 GLY A O 1
ATOM 1489 N N . ALA A 1 197 ? -18.482 -5.130 14.485 1.00 93.12 197 ALA A N 1
ATOM 1490 C CA . ALA A 1 197 ? -18.889 -5.600 13.156 1.00 93.12 197 ALA A CA 1
ATOM 1491 C C . ALA A 1 197 ? -18.578 -4.600 12.025 1.00 93.12 197 ALA A C 1
ATOM 1493 O O . ALA A 1 197 ? -18.189 -4.992 10.922 1.00 93.12 197 ALA A O 1
ATOM 1494 N N . GLU A 1 198 ? -18.706 -3.297 12.292 1.00 89.31 198 GLU A N 1
ATOM 1495 C CA . GLU A 1 198 ? -18.356 -2.271 11.305 1.00 89.31 198 GLU A CA 1
ATOM 1496 C C . GLU A 1 198 ? -16.850 -2.229 11.025 1.00 89.31 198 GLU A C 1
ATOM 1498 O O . GLU A 1 198 ? -16.444 -2.064 9.873 1.00 89.31 198 GLU A O 1
ATOM 1503 N N . GLY A 1 199 ? -16.023 -2.416 12.062 1.00 88.75 199 GLY A N 1
ATOM 1504 C CA . GLY A 1 199 ? -14.574 -2.527 11.925 1.00 88.75 199 GLY A CA 1
ATOM 1505 C C . GLY A 1 199 ? -14.177 -3.744 11.095 1.00 88.75 199 GLY A C 1
ATOM 1506 O O . GLY A 1 199 ? -13.324 -3.625 10.215 1.00 88.75 199 GLY A O 1
ATOM 1507 N N . VAL A 1 200 ? -14.832 -4.889 11.311 1.00 91.94 200 VAL A N 1
ATOM 1508 C CA . VAL A 1 200 ? -14.617 -6.101 10.503 1.00 91.94 200 VAL A CA 1
ATOM 1509 C C . VAL A 1 200 ? -14.956 -5.847 9.043 1.00 91.94 200 VAL A C 1
ATOM 1511 O O . VAL A 1 200 ? -14.121 -6.106 8.183 1.00 91.94 200 VAL A O 1
ATOM 1514 N N . THR A 1 201 ? -16.125 -5.266 8.769 1.00 92.44 201 THR A N 1
ATOM 1515 C CA . THR A 1 201 ? -16.566 -4.975 7.397 1.00 92.44 201 THR A CA 1
ATOM 1516 C C . THR A 1 201 ? -15.569 -4.066 6.675 1.00 92.44 201 THR A C 1
ATOM 1518 O O . THR A 1 201 ? -15.144 -4.369 5.563 1.00 92.44 201 THR A O 1
ATOM 1521 N N . ALA A 1 202 ? -15.130 -2.976 7.317 1.00 89.00 202 ALA A N 1
ATOM 1522 C CA . ALA A 1 202 ? -14.162 -2.056 6.720 1.00 89.00 202 ALA A CA 1
ATOM 1523 C C . ALA A 1 202 ? -12.801 -2.726 6.447 1.00 89.00 202 ALA A C 1
ATOM 1525 O O . ALA A 1 202 ? -12.201 -2.494 5.396 1.00 89.00 202 ALA A O 1
ATOM 1526 N N . ASN A 1 203 ? -12.318 -3.567 7.368 1.00 88.69 203 ASN A N 1
ATOM 1527 C CA . ASN A 1 203 ? -11.053 -4.287 7.202 1.00 88.69 203 ASN A CA 1
ATOM 1528 C C . ASN A 1 203 ? -11.138 -5.392 6.141 1.00 88.69 203 ASN A C 1
ATOM 1530 O O . ASN A 1 203 ? -10.194 -5.560 5.372 1.00 88.69 203 ASN A O 1
ATOM 1534 N N . GLN A 1 204 ? -12.261 -6.105 6.045 1.00 92.62 204 GLN A N 1
ATOM 1535 C CA . GLN A 1 204 ? -12.504 -7.090 4.987 1.00 92.62 204 GLN A CA 1
ATOM 1536 C C . GLN A 1 204 ? -12.574 -6.431 3.609 1.00 92.62 204 GLN A C 1
ATOM 1538 O O . GLN A 1 204 ? -11.904 -6.892 2.688 1.00 92.62 204 GLN A O 1
ATOM 1543 N N . ASP A 1 205 ? -13.299 -5.316 3.471 1.00 90.44 205 ASP A N 1
ATOM 1544 C CA . ASP A 1 205 ? -13.331 -4.515 2.239 1.00 90.44 205 ASP A CA 1
ATOM 1545 C C . ASP A 1 205 ? -11.918 -4.094 1.812 1.00 90.44 205 ASP A C 1
ATOM 1547 O O . ASP A 1 205 ? -11.558 -4.145 0.630 1.00 90.44 205 ASP A O 1
ATOM 1551 N N . PHE A 1 206 ? -11.106 -3.676 2.786 1.00 87.75 206 PHE A N 1
ATOM 1552 C CA . PHE A 1 206 ? -9.728 -3.276 2.557 1.00 87.75 206 PHE A CA 1
ATOM 1553 C C . PHE A 1 206 ? -8.851 -4.449 2.092 1.00 87.75 206 PHE A C 1
ATOM 1555 O O . PHE A 1 206 ? -8.177 -4.342 1.066 1.00 87.75 206 PHE A O 1
ATOM 1562 N N . LEU A 1 207 ? -8.893 -5.588 2.788 1.00 89.94 207 LEU A N 1
ATOM 1563 C CA . LEU A 1 207 ? -8.147 -6.797 2.419 1.00 89.94 207 LEU A CA 1
ATOM 1564 C C . LEU A 1 207 ? -8.585 -7.346 1.057 1.00 89.94 207 LEU A C 1
ATOM 1566 O O . LEU A 1 207 ? -7.746 -7.657 0.212 1.00 89.94 207 LEU A O 1
ATOM 1570 N N . GLN A 1 208 ? -9.890 -7.373 0.783 1.00 93.06 208 GLN A N 1
ATOM 1571 C CA . GLN A 1 208 ? -10.424 -7.794 -0.509 1.00 93.06 208 GLN A CA 1
ATOM 1572 C C . GLN A 1 208 ? -9.948 -6.882 -1.643 1.00 93.06 208 GLN A C 1
ATOM 1574 O O . GLN A 1 208 ? -9.707 -7.353 -2.762 1.00 93.06 208 GLN A O 1
ATOM 1579 N N . ARG A 1 209 ? -9.767 -5.582 -1.373 1.00 89.94 209 ARG A N 1
ATOM 1580 C CA . ARG A 1 209 ? -9.166 -4.663 -2.342 1.00 89.94 209 ARG A CA 1
ATOM 1581 C C . ARG A 1 209 ? -7.728 -5.060 -2.651 1.00 89.94 209 ARG A C 1
ATOM 1583 O O . ARG A 1 209 ? -7.404 -5.149 -3.829 1.00 89.94 209 ARG A O 1
ATOM 1590 N N . ILE A 1 210 ? -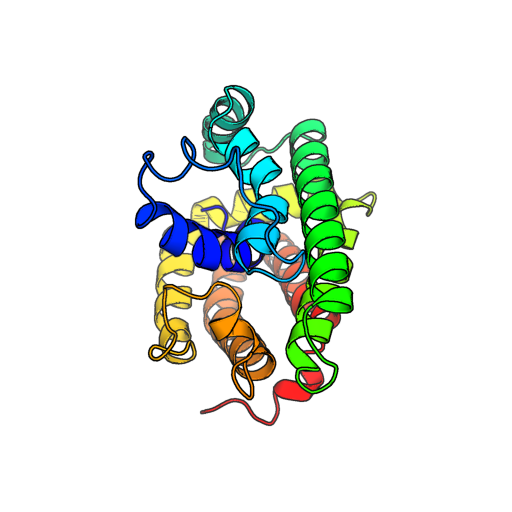6.914 -5.375 -1.640 1.00 89.06 210 ILE A N 1
ATOM 1591 C CA . ILE A 1 210 ? -5.556 -5.908 -1.846 1.00 89.06 210 ILE A CA 1
ATOM 1592 C C . ILE A 1 210 ? -5.618 -7.170 -2.714 1.00 89.06 210 ILE A C 1
ATOM 1594 O O . ILE A 1 210 ? -4.957 -7.245 -3.747 1.00 89.06 210 ILE A O 1
ATOM 1598 N N . TYR A 1 211 ? -6.465 -8.136 -2.361 1.00 92.44 211 TYR A N 1
ATOM 1599 C CA . TYR A 1 211 ? -6.561 -9.396 -3.102 1.00 92.44 211 TYR A CA 1
ATOM 1600 C C . TYR A 1 211 ? -6.969 -9.220 -4.555 1.00 92.44 211 TYR A C 1
ATOM 1602 O O . TYR A 1 211 ? -6.448 -9.916 -5.424 1.00 92.44 211 TYR A O 1
ATOM 1610 N N . THR A 1 212 ? -7.873 -8.287 -4.821 1.00 94.56 212 THR A N 1
ATOM 1611 C CA . THR A 1 212 ? -8.336 -8.003 -6.179 1.00 94.56 212 THR A CA 1
ATOM 1612 C C . THR A 1 212 ? -7.249 -7.288 -6.979 1.00 94.56 212 THR A C 1
ATOM 1614 O O . THR A 1 212 ? -6.897 -7.743 -8.064 1.00 94.56 212 THR A O 1
ATOM 1617 N N . SER A 1 213 ? -6.672 -6.223 -6.417 1.00 91.69 213 SER A N 1
ATOM 1618 C CA . SER A 1 213 ? -5.629 -5.408 -7.049 1.00 91.69 213 SER A CA 1
ATOM 1619 C C . SER A 1 213 ? -4.380 -6.215 -7.409 1.00 91.69 213 SER A C 1
ATOM 1621 O O . SER A 1 213 ? -3.843 -6.070 -8.500 1.00 91.69 213 SER A O 1
ATOM 1623 N N . TYR A 1 214 ? -3.946 -7.107 -6.519 1.00 90.56 214 TYR A N 1
ATOM 1624 C CA . TYR A 1 214 ? -2.751 -7.938 -6.711 1.00 90.56 214 TYR A CA 1
ATOM 1625 C C . TYR A 1 214 ? -3.071 -9.347 -7.232 1.00 90.56 214 TYR A C 1
ATOM 1627 O O . TYR A 1 214 ? -2.192 -10.198 -7.302 1.00 90.56 214 TYR A O 1
ATOM 1635 N N . GLN A 1 215 ? -4.331 -9.611 -7.603 1.00 94.69 215 GLN A N 1
ATOM 1636 C CA . GLN A 1 215 ? -4.801 -10.898 -8.133 1.00 94.69 215 GLN A CA 1
ATOM 1637 C C . GLN A 1 215 ? -4.448 -12.107 -7.244 1.00 94.69 215 GLN A C 1
ATOM 1639 O O . GLN A 1 215 ? -4.188 -13.211 -7.730 1.00 94.69 215 GLN A O 1
ATOM 1644 N N . CYS A 1 216 ? -4.478 -11.922 -5.923 1.00 93.31 216 CYS A N 1
ATOM 1645 C CA . CYS A 1 216 ? -3.980 -12.894 -4.950 1.00 93.31 216 CYS A CA 1
ATOM 1646 C C . CYS A 1 216 ? -4.685 -14.252 -4.972 1.00 93.31 216 CYS A C 1
ATOM 1648 O O . CYS A 1 216 ? -4.079 -15.259 -4.604 1.00 93.31 216 CYS A O 1
ATOM 1650 N N . SER A 1 217 ? -5.923 -14.319 -5.466 1.00 94.75 217 SER A N 1
ATOM 1651 C CA . SER A 1 217 ? -6.644 -15.584 -5.649 1.00 94.75 217 SER A CA 1
ATOM 1652 C C . SER A 1 217 ? -5.880 -16.589 -6.518 1.00 94.75 217 SER A C 1
ATOM 1654 O O . SER A 1 217 ? -5.965 -17.790 -6.267 1.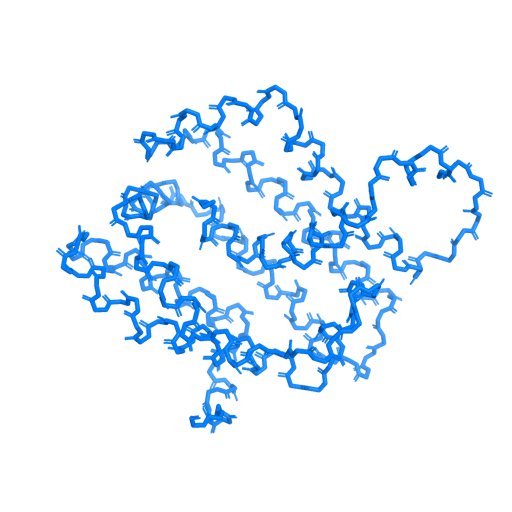00 94.75 217 SER A O 1
ATOM 1656 N N . LYS A 1 218 ? -5.077 -16.114 -7.482 1.00 94.56 218 LYS A N 1
ATOM 1657 C CA . LYS A 1 218 ? -4.220 -16.955 -8.335 1.00 94.56 218 LYS A CA 1
ATOM 1658 C C . LYS A 1 218 ? -3.014 -17.532 -7.591 1.00 94.56 218 LYS A C 1
ATOM 1660 O O . LYS A 1 218 ? -2.464 -18.547 -8.007 1.00 94.56 218 LYS A O 1
ATOM 1665 N N . HIS A 1 219 ? -2.602 -16.893 -6.500 1.00 92.81 219 HIS A N 1
ATOM 1666 C CA . HIS A 1 219 ? -1.378 -17.222 -5.775 1.00 92.81 219 HIS A CA 1
ATOM 1667 C C . HIS A 1 219 ? -1.629 -18.058 -4.517 1.00 92.81 219 HIS A C 1
ATOM 1669 O O . HIS A 1 219 ? -0.766 -18.841 -4.127 1.00 92.81 219 HIS A O 1
ATOM 1675 N N . PHE A 1 220 ? -2.816 -17.951 -3.911 1.00 93.25 220 PHE A N 1
ATOM 1676 C CA . PHE A 1 220 ? -3.157 -18.660 -2.674 1.00 93.25 220 PHE A CA 1
ATOM 1677 C C . PHE A 1 220 ? -2.965 -20.183 -2.681 1.00 93.25 220 PHE A C 1
ATOM 1679 O O . PHE A 1 220 ? -2.558 -20.696 -1.637 1.00 93.25 220 PHE A O 1
ATOM 1686 N N . PRO A 1 221 ? -3.229 -20.923 -3.777 1.00 94.06 221 PRO A N 1
ATOM 1687 C CA . PRO A 1 221 ? -2.983 -22.367 -3.805 1.00 94.06 221 PRO A CA 1
ATOM 1688 C C . PRO A 1 221 ? -1.509 -22.747 -3.616 1.00 94.06 221 PRO A C 1
ATOM 1690 O O . PRO A 1 221 ? -1.217 -23.873 -3.233 1.00 94.06 221 PRO A O 1
ATOM 1693 N N . ASN A 1 222 ? -0.591 -21.809 -3.866 1.00 90.25 222 ASN A N 1
ATOM 1694 C CA . ASN A 1 222 ? 0.854 -22.026 -3.821 1.00 90.25 222 ASN A CA 1
ATOM 1695 C C . ASN A 1 222 ? 1.503 -21.437 -2.561 1.00 90.25 222 ASN A C 1
ATOM 1697 O O . ASN A 1 222 ? 2.725 -21.290 -2.519 1.00 90.25 222 ASN A O 1
ATOM 1701 N N . CYS A 1 223 ? 0.714 -21.047 -1.556 1.00 89.38 223 CYS A N 1
ATOM 1702 C CA . CYS A 1 223 ? 1.281 -20.514 -0.327 1.00 89.38 223 CYS A CA 1
ATOM 1703 C C . CYS A 1 223 ? 2.032 -21.596 0.453 1.00 89.38 223 CYS A C 1
ATOM 1705 O O . CYS A 1 223 ? 1.484 -22.684 0.641 1.00 89.38 223 CYS A O 1
ATOM 1707 N N . PRO A 1 224 ? 3.255 -21.306 0.930 1.00 84.44 224 PRO A N 1
ATOM 1708 C CA . PRO A 1 224 ? 3.953 -22.209 1.831 1.00 84.44 224 PRO A CA 1
ATOM 1709 C C . PRO A 1 224 ? 3.137 -22.390 3.118 1.00 84.44 224 PRO A C 1
ATOM 1711 O O . PRO A 1 224 ? 2.466 -21.455 3.567 1.00 84.44 224 PRO A O 1
ATOM 1714 N N . ALA A 1 225 ? 3.178 -23.611 3.656 1.00 76.00 225 ALA A N 1
ATOM 1715 C CA . ALA A 1 225 ? 2.487 -23.995 4.887 1.00 76.00 225 ALA A CA 1
ATOM 1716 C C . ALA A 1 225 ? 3.013 -23.232 6.115 1.00 76.00 225 ALA A C 1
ATOM 1718 O O . ALA A 1 225 ? 4.229 -22.934 6.162 1.00 76.00 225 ALA A O 1
#

Secondary structure (DSSP, 8-state):
--TTHHHHHHHHHHHHHHHHTTS-SSSSTTTTS----TTSHHHHHHTTHHHHHHHHSHHHHHHHHHHHTT---HHHHHHHHHHHHHHHHHHHHHHHHHS-TT-HHHHHHHHHHHHHHGGGGSTTHHHHHHHHHHHHHHTHHHHHHHHHHHGGGS-S---TT-TTHHHHSTTHHHHHHHHHHHHHHHHHHHHHHHHHHHHHHHHHHHHHHHHHHTTGGGTGGG---

Radius of gyration: 17.75 Å; chains: 1; bounding box: 44×45×40 Å

pLDDT: mean 78.21, std 17.23, range [33.22, 94.75]

Organism: Hypsibius exemplaris (NCBI:txid2072580)

Foldseek 3Di:
DCCQLCVLVVVLVVLVVVLVVVVPDPPVVPPPDDPDDCQPLVVLVVLCVVVVCCCPDPVVVVVPVCLLVLHDDLVNLLVSLVSQQSSLVSLLVSCVVHPDPVLVQSNLSSQLSNLLSCCSVDPCSRVLSSLLSVLCNQCVVLLVVLLVVLCVLQDPPFDSNRSCRLSSDVCSLLSVLLSLVSSCVSRLVVQCVRRNPSSSVSVVVSSVSSCVSSVSVVNVVVHDD

Sequence (225 aa):
MAWIAACLLALTVAILASYMQGASAGAIEDFEDATSSPCEEINLITCFLPFVAFAVSDEAKDYTPARAKGVITQPQLTRLCDLGNDTAICFRDYTKRCIGSEHPEVHLTAQGTIDFLQFCTKPDAHSKVQKLFSCAQTMEAIHNRCAKSSSSMLPTDVDPSSPTAMVKRPNALRDLCCHVKKYEGCYLPEVQTHCGAEGVTANQDFLQRIYTSYQCSKHFPNCPA